Protein AF-I4YP29-F1 (afdb_monomer_lite)

Secondary structure (DSSP, 8-state):
-HHHHHHHHHHHHTT--HHHHHHHHHHHHHHHHHHHHHHHHHHHHHHHHHHHHHHHHHHHHHHHHTTSS--------------------PPP-------------------------------HHHHIIIIIHHHHHHHH---HHHHHHHHHHHHHHTTT-HHHHHHHHHHHHHTT-SSHHHHHHHHHHHHHS------HHHHHHHHHTT--

Sequence (212 aa):
MTMLAELVKALAATGATVEQIAAAVEAVERQQIEQDEARKAAKRAGNAERQRRFKERKKQEQVTNSNADNALSDVTSVVDSLSDKERSPTPSKEINSPSSETNVSGVAAPISNLAENVIVLADPRGELFSRGLKLLAGLTGKPDGKLRGLLGKWLKDANDDAVRVLRVIEDAGRNRVADAVPWIEAALKQQAQPKRQETHSERARRLNATWI

Structure (mmCIF, N/CA/C/O backbone):
data_AF-I4YP29-F1
#
_entry.id   AF-I4YP29-F1
#
loop_
_atom_site.group_PDB
_atom_site.id
_atom_site.type_symbol
_atom_site.label_atom_id
_atom_site.label_alt_id
_atom_site.label_comp_id
_atom_site.label_asym_id
_atom_site.label_entity_id
_atom_site.label_seq_id
_atom_site.pdbx_PDB_ins_code
_atom_site.Cartn_x
_atom_site.Cartn_y
_atom_site.Cartn_z
_atom_site.occupancy
_atom_site.B_iso_or_equiv
_atom_site.auth_seq_id
_atom_site.auth_comp_id
_atom_site.auth_asym_id
_atom_site.auth_atom_id
_atom_site.pdbx_PDB_model_num
ATOM 1 N N . MET A 1 1 ? 9.082 4.782 -20.126 1.00 54.94 1 MET A N 1
ATOM 2 C CA . MET A 1 1 ? 10.370 5.049 -20.808 1.00 54.94 1 MET A CA 1
ATOM 3 C C . MET A 1 1 ? 10.269 5.024 -22.339 1.00 54.94 1 MET A C 1
ATOM 5 O O . MET A 1 1 ? 11.282 5.199 -22.995 1.00 54.94 1 MET A O 1
ATOM 9 N N . THR A 1 2 ? 9.084 4.860 -22.938 1.00 69.31 2 THR A N 1
ATOM 10 C CA . THR A 1 2 ? 8.929 4.764 -24.403 1.00 69.31 2 THR A CA 1
ATOM 11 C C . THR A 1 2 ? 8.951 6.124 -25.115 1.00 69.31 2 THR A C 1
ATOM 13 O O . THR A 1 2 ? 9.540 6.230 -26.180 1.00 69.31 2 THR A O 1
ATOM 16 N N . MET A 1 3 ? 8.423 7.188 -24.497 1.00 78.94 3 MET A N 1
ATOM 17 C CA . MET A 1 3 ? 8.274 8.512 -25.136 1.00 78.94 3 MET A CA 1
ATOM 18 C C . MET A 1 3 ? 9.601 9.182 -25.539 1.00 78.94 3 MET A C 1
ATOM 20 O O . MET A 1 3 ? 9.692 9.748 -26.621 1.00 78.94 3 MET A O 1
ATOM 24 N N . LEU A 1 4 ? 10.646 9.103 -24.702 1.00 80.44 4 LEU A N 1
ATOM 25 C CA . LEU A 1 4 ? 11.948 9.718 -25.007 1.00 80.44 4 LEU A CA 1
ATOM 26 C C . LEU A 1 4 ? 12.643 9.000 -26.176 1.00 80.44 4 LEU A C 1
ATOM 28 O O . LEU A 1 4 ? 13.220 9.637 -27.051 1.00 80.44 4 LEU A O 1
ATOM 32 N N . ALA A 1 5 ? 12.540 7.669 -26.218 1.00 82.94 5 ALA A N 1
ATOM 33 C CA . ALA A 1 5 ? 13.104 6.864 -27.296 1.00 82.94 5 ALA A CA 1
ATOM 34 C C . ALA A 1 5 ? 12.398 7.123 -28.638 1.00 82.94 5 ALA A C 1
ATOM 36 O O . ALA A 1 5 ? 13.053 7.139 -29.681 1.00 82.94 5 ALA A O 1
ATOM 37 N N . GLU A 1 6 ? 11.083 7.359 -28.624 1.00 86.94 6 GLU A N 1
ATOM 38 C CA . GLU A 1 6 ? 10.341 7.747 -29.828 1.00 86.94 6 GLU A CA 1
ATOM 39 C C . GLU A 1 6 ? 10.663 9.173 -30.280 1.00 86.94 6 GLU A C 1
ATOM 41 O O . GLU A 1 6 ? 10.841 9.399 -31.476 1.00 86.94 6 GLU A O 1
ATOM 46 N N . LEU A 1 7 ? 10.847 10.111 -29.345 1.00 84.69 7 LEU A N 1
ATOM 47 C CA . LEU A 1 7 ? 11.262 11.481 -29.653 1.00 84.69 7 LEU A CA 1
ATOM 48 C C . LEU A 1 7 ? 12.651 11.525 -30.310 1.00 84.69 7 LEU A C 1
ATOM 50 O O . LEU A 1 7 ? 12.832 12.192 -31.326 1.00 84.69 7 LEU A O 1
ATOM 54 N N . VAL A 1 8 ? 13.620 10.775 -29.774 1.00 86.12 8 VAL A N 1
ATOM 55 C CA . VAL A 1 8 ? 14.976 10.683 -30.342 1.00 86.12 8 VAL A CA 1
ATOM 56 C C . VAL A 1 8 ? 14.947 10.051 -31.738 1.00 86.12 8 VAL A C 1
ATOM 58 O O . VAL A 1 8 ? 15.616 10.546 -32.644 1.00 86.12 8 VAL A O 1
ATOM 61 N N . LYS A 1 9 ? 14.133 9.006 -31.952 1.00 86.31 9 LYS A N 1
ATOM 62 C CA . LYS A 1 9 ? 13.938 8.406 -33.284 1.00 86.31 9 LYS A CA 1
ATOM 63 C C . LYS A 1 9 ? 13.299 9.379 -34.277 1.00 86.31 9 LYS A C 1
ATOM 65 O O . LYS A 1 9 ? 13.741 9.431 -35.422 1.00 86.31 9 LYS A O 1
ATOM 70 N N . ALA A 1 10 ? 12.295 10.145 -33.855 1.00 86.12 10 ALA A N 1
ATOM 71 C CA . ALA A 1 10 ? 11.638 11.136 -34.703 1.00 86.12 10 ALA A CA 1
ATOM 72 C C . ALA A 1 10 ? 12.598 12.271 -35.095 1.00 86.12 10 ALA A C 1
ATOM 74 O O . ALA A 1 10 ? 12.693 12.609 -36.273 1.00 86.12 10 ALA A O 1
ATOM 75 N N . LEU A 1 11 ? 13.374 12.798 -34.141 1.00 84.44 11 LEU A N 1
ATOM 76 C CA . LEU A 1 11 ? 14.365 13.846 -34.406 1.00 84.44 11 LEU A CA 1
ATOM 77 C C . LEU A 1 11 ? 15.488 13.355 -35.334 1.00 84.44 11 LEU A C 1
ATOM 79 O O . LEU A 1 11 ? 15.863 14.057 -36.276 1.00 84.44 11 LEU A O 1
ATOM 83 N N . ALA A 1 12 ? 15.965 12.122 -35.142 1.00 86.31 12 ALA A N 1
ATOM 84 C CA . ALA A 1 12 ? 16.938 11.504 -36.041 1.00 86.31 12 ALA A CA 1
ATOM 85 C C . ALA A 1 12 ? 16.379 11.319 -37.467 1.00 86.31 12 ALA A C 1
ATOM 87 O O . ALA A 1 12 ? 17.082 11.588 -38.439 1.00 86.31 12 ALA A O 1
ATOM 88 N N . ALA A 1 13 ? 15.107 10.927 -37.610 1.00 88.31 13 ALA A N 1
ATOM 89 C CA . ALA A 1 13 ? 14.450 10.782 -38.913 1.00 88.31 13 ALA A CA 1
ATOM 90 C C . ALA A 1 13 ? 14.273 12.121 -39.652 1.00 88.31 13 ALA A C 1
ATOM 92 O O . ALA A 1 13 ? 14.290 12.151 -40.880 1.00 88.31 13 ALA A O 1
ATOM 93 N N . THR A 1 14 ? 14.154 13.233 -38.920 1.00 91.44 14 THR A N 1
ATOM 94 C CA . THR A 1 14 ? 14.107 14.588 -39.497 1.00 91.44 14 THR A CA 1
ATOM 95 C C . THR A 1 14 ? 15.478 15.155 -39.879 1.00 91.44 14 THR A C 1
ATOM 97 O O . THR A 1 14 ? 15.556 16.284 -40.354 1.00 91.44 14 THR A O 1
ATOM 100 N N . GLY A 1 15 ? 16.562 14.392 -39.689 1.00 92.06 15 GLY A N 1
ATOM 101 C CA . GLY A 1 15 ? 17.924 14.842 -39.987 1.00 92.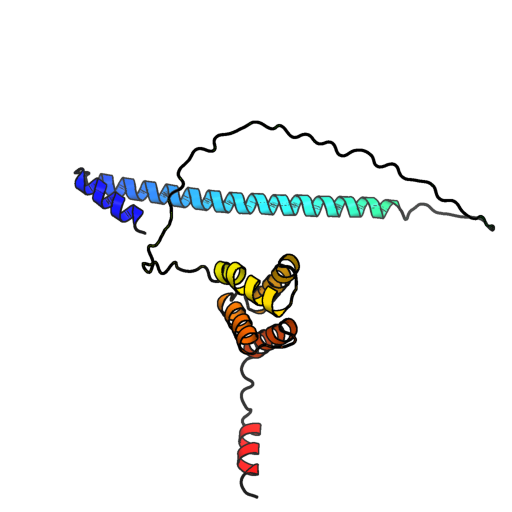06 15 GLY A CA 1
ATOM 102 C C . GLY A 1 15 ? 18.477 15.848 -38.976 1.00 92.06 15 GLY A C 1
ATOM 103 O O . GLY A 1 15 ? 19.409 16.582 -39.302 1.00 92.06 15 GLY A O 1
ATOM 104 N N . ALA A 1 16 ? 17.913 15.902 -37.763 1.00 90.69 16 ALA A N 1
ATOM 105 C CA . ALA A 1 16 ? 18.439 16.747 -36.698 1.00 90.69 16 ALA A CA 1
ATOM 106 C C . ALA A 1 16 ? 19.870 16.321 -36.347 1.00 90.69 16 ALA A C 1
ATOM 108 O O . ALA A 1 16 ? 20.189 15.127 -36.296 1.00 90.69 16 ALA A O 1
ATOM 109 N N . THR A 1 17 ? 20.739 17.297 -36.092 1.00 93.19 17 THR A N 1
ATOM 110 C CA . THR A 1 17 ? 22.118 16.999 -35.704 1.00 93.19 17 THR A CA 1
ATOM 111 C C . THR A 1 17 ? 22.154 16.400 -34.300 1.00 93.19 17 THR A C 1
ATOM 113 O O . THR A 1 17 ? 21.282 16.651 -33.465 1.00 93.19 17 THR A O 1
ATOM 116 N N . VAL A 1 18 ? 23.190 15.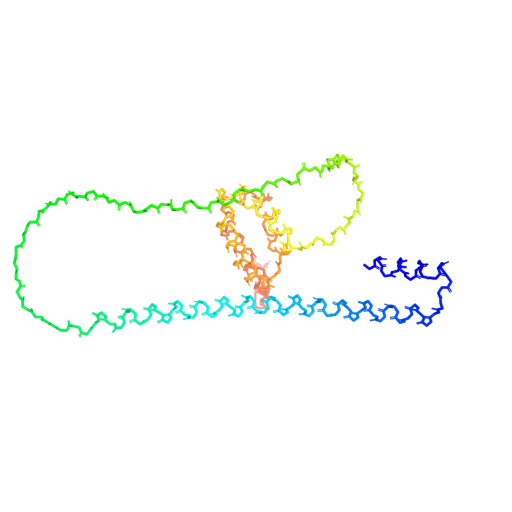612 -34.010 1.00 88.25 18 VAL A N 1
ATOM 117 C CA . VAL A 1 18 ? 23.356 14.966 -32.697 1.00 88.25 18 VAL A CA 1
ATOM 118 C C . VAL A 1 18 ? 23.366 15.999 -31.560 1.00 88.25 18 VAL A C 1
ATOM 120 O O . VAL A 1 18 ? 22.803 15.748 -30.498 1.00 88.25 18 VAL A O 1
ATOM 123 N N . GLU A 1 19 ? 23.918 17.189 -31.805 1.00 90.06 19 GLU A N 1
ATOM 124 C CA . GLU A 1 19 ? 23.928 18.298 -30.842 1.00 90.06 19 GLU A CA 1
ATOM 125 C C . GLU A 1 19 ? 22.525 18.854 -30.560 1.00 90.06 19 GLU A C 1
ATOM 127 O O . GLU A 1 19 ? 22.184 19.118 -29.408 1.00 90.06 19 GLU A O 1
ATOM 132 N N . GLN A 1 20 ? 21.675 18.976 -31.585 1.00 87.38 20 GLN A N 1
ATOM 133 C CA . GLN A 1 20 ? 20.285 19.416 -31.419 1.00 87.38 20 GLN A CA 1
ATOM 134 C C . GLN A 1 20 ? 19.459 18.391 -30.635 1.00 87.38 20 GLN A C 1
ATOM 136 O O . GLN A 1 20 ? 18.632 18.765 -29.804 1.00 87.38 20 GLN A O 1
ATOM 141 N N . ILE A 1 21 ? 19.709 17.099 -30.862 1.00 85.88 21 ILE A N 1
ATOM 142 C CA . ILE A 1 21 ? 19.053 16.015 -30.124 1.00 85.88 21 ILE A CA 1
ATOM 143 C C . ILE A 1 21 ? 19.489 16.032 -28.654 1.00 85.88 21 ILE A C 1
ATOM 145 O O . ILE A 1 21 ? 18.636 15.950 -27.772 1.00 85.88 21 ILE A O 1
ATOM 149 N N . ALA A 1 22 ? 20.786 16.193 -28.377 1.00 87.06 22 ALA A N 1
ATOM 150 C CA . ALA A 1 22 ? 21.304 16.272 -27.011 1.00 87.06 22 ALA A CA 1
ATOM 151 C C . ALA A 1 22 ? 20.720 17.472 -26.243 1.00 87.06 22 ALA A C 1
ATOM 153 O O . ALA A 1 22 ? 20.215 17.306 -25.133 1.00 87.06 22 ALA A O 1
ATOM 154 N N . ALA A 1 23 ? 20.693 18.656 -26.865 1.00 89.19 23 ALA A N 1
ATOM 155 C CA . ALA A 1 23 ? 20.099 19.850 -26.268 1.00 89.19 23 ALA A CA 1
ATOM 156 C C . ALA A 1 23 ? 18.593 19.682 -25.984 1.00 89.19 23 ALA A C 1
ATOM 158 O O . ALA A 1 23 ? 18.098 20.131 -24.949 1.00 89.19 23 ALA A O 1
ATOM 159 N N . ALA A 1 24 ? 17.860 19.005 -26.875 1.00 85.69 24 ALA A N 1
ATOM 160 C CA . ALA A 1 24 ? 16.441 18.722 -26.678 1.00 85.69 24 ALA A CA 1
ATOM 161 C C . ALA A 1 24 ? 16.198 17.744 -25.517 1.00 85.69 24 ALA A C 1
ATOM 163 O O . ALA A 1 24 ? 15.282 17.960 -24.723 1.00 85.69 24 ALA A O 1
ATOM 164 N N . VAL A 1 25 ? 17.022 16.700 -25.382 1.00 90.25 25 VAL A N 1
ATOM 165 C CA . VAL A 1 25 ? 16.925 15.744 -24.266 1.00 90.25 25 VAL A CA 1
ATOM 166 C C . VAL A 1 25 ? 17.201 16.439 -22.933 1.00 90.25 25 VAL A C 1
ATOM 168 O O . VAL A 1 25 ? 16.391 16.310 -22.017 1.00 90.25 25 VAL A O 1
ATOM 171 N N . GLU A 1 26 ? 18.257 17.255 -22.839 1.00 90.00 26 GLU A N 1
ATOM 172 C CA . GLU A 1 26 ? 18.531 18.033 -21.623 1.00 90.00 26 GLU A CA 1
ATOM 173 C C . GLU A 1 26 ? 17.377 18.977 -21.256 1.00 90.00 26 GLU A C 1
ATOM 175 O O . GLU A 1 26 ? 17.032 19.116 -20.081 1.00 90.00 26 GLU A O 1
ATOM 180 N N . ALA A 1 27 ? 16.756 19.633 -22.241 1.00 88.31 27 ALA A N 1
ATOM 181 C CA . ALA A 1 27 ? 15.627 20.527 -21.995 1.00 88.31 27 ALA A CA 1
ATOM 182 C C . ALA A 1 27 ? 14.404 19.774 -21.445 1.00 88.31 27 ALA A C 1
ATOM 184 O O . ALA A 1 27 ? 13.757 20.250 -20.509 1.00 88.31 27 ALA A O 1
ATOM 185 N N . VAL A 1 28 ? 14.111 18.587 -21.987 1.00 89.12 28 VAL A N 1
ATOM 186 C CA . VAL A 1 28 ? 13.019 17.727 -21.508 1.00 89.12 28 VAL A CA 1
ATOM 187 C C . VAL A 1 28 ? 13.293 17.243 -20.086 1.00 89.12 28 VAL A C 1
ATOM 189 O O . VAL A 1 28 ? 12.404 17.308 -19.236 1.00 89.12 28 VAL A O 1
ATOM 192 N N . GLU A 1 29 ? 14.521 16.818 -19.792 1.00 90.44 29 GLU A N 1
ATOM 193 C CA . GLU A 1 29 ? 14.905 16.387 -18.446 1.00 90.44 29 GLU A CA 1
ATOM 194 C C . GLU A 1 29 ? 14.786 17.526 -17.428 1.00 90.44 29 GLU A C 1
ATOM 196 O O . GLU A 1 29 ? 14.206 17.334 -16.357 1.00 90.44 29 GLU A O 1
ATOM 201 N N . ARG A 1 30 ? 15.242 18.738 -17.773 1.00 88.62 30 ARG A N 1
ATOM 202 C CA . ARG A 1 30 ? 15.087 19.925 -16.914 1.00 88.62 30 ARG A CA 1
ATOM 203 C C . ARG A 1 30 ? 13.619 20.248 -16.645 1.00 88.62 30 ARG A C 1
ATOM 205 O O . ARG A 1 30 ? 13.256 20.471 -15.492 1.00 88.62 30 ARG A O 1
ATOM 212 N N . GLN A 1 31 ? 12.768 20.215 -17.671 1.00 88.12 31 GLN A N 1
ATOM 213 C CA . GLN A 1 31 ? 11.328 20.427 -17.496 1.00 88.12 31 GLN A CA 1
ATOM 214 C C . GLN A 1 31 ? 10.697 19.360 -16.603 1.00 88.12 31 GLN A C 1
ATOM 216 O O . GLN A 1 31 ? 9.823 19.665 -15.794 1.00 88.12 31 GLN A O 1
ATOM 221 N N . GLN A 1 32 ? 11.131 18.108 -16.724 1.00 87.94 32 GLN A N 1
ATOM 222 C CA . GLN A 1 32 ? 10.589 17.024 -15.920 1.00 87.94 32 GLN A CA 1
ATOM 223 C C . GLN A 1 32 ? 10.997 17.147 -14.448 1.00 87.94 32 GLN A C 1
ATOM 225 O O . GLN A 1 32 ? 10.156 16.971 -13.564 1.00 87.94 32 GLN A O 1
ATOM 230 N N . ILE A 1 33 ? 12.248 17.534 -14.186 1.00 89.50 33 ILE A N 1
ATOM 231 C CA . ILE A 1 33 ? 12.731 17.855 -12.839 1.00 89.50 33 ILE A CA 1
ATOM 232 C C . ILE A 1 33 ? 11.912 19.006 -12.245 1.00 89.50 33 ILE A C 1
ATOM 234 O O . ILE A 1 33 ? 11.397 18.871 -11.136 1.00 89.50 33 ILE A O 1
ATOM 238 N N . GLU A 1 34 ? 11.718 20.098 -12.989 1.00 92.00 34 GLU A N 1
ATOM 239 C CA . GLU A 1 34 ? 10.940 21.252 -12.529 1.00 92.00 34 GLU A CA 1
ATOM 240 C C . GLU A 1 34 ? 9.471 20.887 -12.258 1.00 92.00 34 GLU A C 1
ATOM 242 O O . GLU A 1 34 ? 8.919 21.260 -11.222 1.00 92.00 34 GLU A O 1
ATOM 247 N N . GLN A 1 35 ? 8.836 20.093 -13.127 1.00 86.81 35 GLN A N 1
ATOM 248 C CA . GLN A 1 35 ? 7.467 19.615 -12.906 1.00 86.81 35 GLN A CA 1
ATOM 249 C C . GLN A 1 35 ? 7.355 18.736 -11.656 1.00 86.81 35 GLN A C 1
ATOM 251 O O . GLN A 1 35 ? 6.402 18.868 -10.878 1.00 86.81 35 GLN A O 1
ATOM 256 N N . ASP A 1 36 ? 8.326 17.854 -11.425 1.00 89.81 36 ASP A N 1
ATOM 257 C CA . ASP A 1 36 ? 8.352 17.006 -10.239 1.00 89.81 36 ASP A CA 1
ATOM 258 C C . ASP A 1 36 ? 8.611 17.811 -8.962 1.00 89.81 36 ASP A C 1
ATOM 260 O O . ASP A 1 36 ? 7.988 17.546 -7.924 1.00 89.81 36 ASP A O 1
ATOM 264 N N . GLU A 1 37 ? 9.485 18.815 -9.019 1.00 92.69 37 GLU A N 1
ATOM 265 C CA . GLU A 1 37 ? 9.720 19.751 -7.922 1.00 92.69 37 GLU A CA 1
ATOM 266 C C . GLU A 1 37 ? 8.486 20.600 -7.628 1.00 92.69 37 GLU A C 1
ATOM 268 O O . GLU A 1 37 ? 8.073 20.668 -6.468 1.00 92.69 37 GLU A O 1
ATOM 273 N N . ALA A 1 38 ? 7.821 21.143 -8.647 1.00 91.94 38 ALA A N 1
ATOM 274 C CA . ALA A 1 38 ? 6.572 21.885 -8.509 1.00 91.94 38 ALA A CA 1
ATOM 275 C C . ALA A 1 38 ? 5.468 21.010 -7.897 1.00 91.94 38 ALA A C 1
ATOM 277 O O . ALA A 1 38 ? 4.772 21.420 -6.962 1.00 91.94 38 ALA A O 1
ATOM 278 N N . ARG A 1 39 ? 5.349 19.750 -8.334 1.00 91.50 39 ARG A N 1
ATOM 279 C CA . ARG A 1 39 ? 4.385 18.792 -7.774 1.00 91.50 39 ARG A CA 1
ATOM 280 C C . ARG A 1 39 ? 4.695 18.462 -6.314 1.00 91.50 39 ARG A C 1
ATOM 282 O O . ARG A 1 39 ? 3.776 18.359 -5.493 1.00 91.50 39 ARG A O 1
ATOM 289 N N . LYS A 1 40 ? 5.972 18.291 -5.961 1.00 92.88 40 LYS A N 1
ATOM 290 C CA . LYS A 1 40 ? 6.409 18.088 -4.569 1.00 92.88 40 LYS A CA 1
ATOM 291 C C . LYS A 1 40 ? 6.162 19.345 -3.727 1.00 92.88 40 LYS A C 1
ATOM 293 O O . LYS A 1 40 ? 5.651 19.220 -2.613 1.00 92.88 40 LYS A O 1
ATOM 298 N N . ALA A 1 41 ? 6.450 20.534 -4.249 1.00 91.38 41 ALA A N 1
ATOM 299 C CA . ALA A 1 41 ? 6.231 21.817 -3.585 1.00 91.38 41 ALA A CA 1
ATOM 300 C C . ALA A 1 41 ? 4.740 22.070 -3.314 1.00 91.38 41 ALA A C 1
ATOM 302 O O . ALA A 1 41 ? 4.374 22.373 -2.179 1.00 91.38 41 ALA A O 1
ATOM 303 N N . ALA A 1 42 ? 3.864 21.820 -4.291 1.00 90.69 42 ALA A N 1
ATOM 304 C CA . ALA A 1 42 ? 2.414 21.931 -4.127 1.00 90.69 42 ALA A CA 1
ATOM 305 C C . ALA A 1 42 ? 1.879 20.988 -3.032 1.00 90.69 42 ALA A C 1
ATOM 307 O O . ALA A 1 42 ? 1.065 21.384 -2.193 1.00 90.69 42 ALA A O 1
ATOM 308 N N . LYS A 1 43 ? 2.387 19.746 -2.969 1.00 92.31 43 LYS A N 1
ATOM 309 C CA . LYS A 1 43 ? 2.045 18.800 -1.891 1.00 92.31 43 LYS A CA 1
ATOM 310 C C . LYS A 1 43 ? 2.497 19.305 -0.516 1.00 92.31 43 LYS A C 1
ATOM 312 O O . LYS A 1 43 ? 1.736 19.185 0.448 1.00 92.31 43 LYS A O 1
ATOM 317 N N . ARG A 1 44 ? 3.705 19.876 -0.415 1.00 91.56 44 ARG A N 1
ATOM 318 C CA . ARG A 1 44 ? 4.224 20.465 0.834 1.00 91.56 44 ARG A CA 1
ATOM 319 C C . ARG A 1 44 ? 3.388 21.669 1.269 1.00 91.56 44 ARG A C 1
ATOM 321 O O . ARG A 1 44 ? 2.987 21.715 2.429 1.00 91.56 44 ARG A O 1
ATOM 328 N N . ALA A 1 45 ? 3.056 22.575 0.349 1.00 88.12 45 ALA A N 1
ATOM 329 C CA . ALA A 1 45 ? 2.227 23.749 0.621 1.00 88.12 45 ALA A CA 1
ATOM 330 C C . ALA A 1 45 ? 0.832 23.357 1.136 1.00 88.12 45 ALA A C 1
ATOM 332 O O . ALA A 1 45 ? 0.400 23.835 2.184 1.00 88.12 45 ALA A O 1
ATOM 333 N N . GLY A 1 46 ? 0.163 22.403 0.479 1.00 93.12 46 GLY A N 1
ATOM 334 C CA . GLY A 1 46 ? -1.151 21.924 0.919 1.00 93.12 46 GLY A CA 1
ATOM 335 C C . GLY A 1 46 ? -1.130 21.226 2.286 1.00 93.12 46 GLY A C 1
ATOM 336 O O . GLY A 1 46 ? -2.104 21.294 3.036 1.00 93.12 46 GLY A O 1
ATOM 337 N N . ASN A 1 47 ? -0.030 20.555 2.643 1.00 93.69 47 ASN A N 1
ATOM 338 C CA . ASN A 1 47 ? 0.127 19.968 3.976 1.00 93.69 47 ASN A CA 1
ATOM 339 C C . ASN A 1 47 ? 0.406 21.037 5.047 1.00 93.69 47 ASN A C 1
ATOM 341 O O . ASN A 1 47 ? -0.207 21.007 6.113 1.00 93.69 47 ASN A O 1
ATOM 345 N N . ALA A 1 48 ? 1.276 22.007 4.750 1.00 92.81 48 ALA A N 1
ATOM 346 C CA . ALA A 1 48 ? 1.577 23.124 5.644 1.00 92.81 48 ALA A CA 1
ATOM 347 C C . ALA A 1 48 ? 0.321 23.952 5.964 1.00 92.81 48 ALA A C 1
ATOM 349 O O . ALA A 1 48 ? 0.078 24.280 7.126 1.00 92.81 48 ALA A O 1
ATOM 350 N N . GLU A 1 49 ? -0.521 24.208 4.962 1.00 92.81 49 GLU A N 1
ATOM 351 C CA . GLU A 1 49 ? -1.797 24.910 5.131 1.00 92.81 49 GLU A CA 1
ATOM 352 C C . GLU A 1 49 ? -2.774 24.130 6.024 1.00 92.81 49 GLU A C 1
ATOM 354 O O . GLU A 1 49 ? -3.348 24.681 6.965 1.00 92.81 49 GLU A O 1
ATOM 359 N N . ARG A 1 50 ? -2.913 22.812 5.809 1.00 91.94 50 ARG A N 1
ATOM 360 C CA . ARG A 1 50 ? -3.729 21.953 6.686 1.00 91.94 50 ARG A CA 1
ATOM 361 C C . ARG A 1 50 ? -3.249 21.990 8.136 1.00 91.94 50 ARG A C 1
ATOM 363 O O . ARG A 1 50 ? -4.071 22.072 9.048 1.00 91.94 50 ARG A O 1
ATOM 370 N N . GLN A 1 51 ? -1.935 21.958 8.354 1.00 93.25 51 GLN A N 1
ATOM 371 C CA . GLN A 1 51 ? -1.366 22.054 9.697 1.00 93.25 51 GLN A CA 1
ATOM 372 C C . GLN A 1 51 ? -1.608 23.424 10.338 1.00 93.25 51 GLN A C 1
ATOM 374 O O . GLN A 1 51 ? -1.894 23.474 11.535 1.00 93.25 51 GLN A O 1
ATOM 379 N N . ARG A 1 52 ? -1.531 24.522 9.572 1.00 92.75 52 ARG A N 1
ATOM 380 C CA . ARG A 1 52 ? -1.864 25.867 10.069 1.00 92.75 52 ARG A CA 1
ATOM 381 C C . ARG A 1 52 ? -3.313 25.943 10.533 1.00 92.75 52 ARG A C 1
ATOM 383 O O . ARG A 1 52 ? -3.540 26.269 11.695 1.00 92.75 52 ARG A O 1
ATOM 390 N N . ARG A 1 53 ? -4.265 25.531 9.691 1.00 90.75 53 ARG A N 1
ATOM 391 C CA . ARG A 1 53 ? -5.698 25.530 10.042 1.00 90.75 53 ARG A CA 1
ATOM 392 C C . ARG A 1 53 ? -5.998 24.677 11.267 1.00 90.75 53 ARG A C 1
ATOM 394 O O . ARG A 1 53 ? -6.777 25.073 12.125 1.00 90.75 53 ARG A O 1
ATOM 401 N N . PHE A 1 54 ? -5.369 23.508 11.375 1.00 92.81 54 PHE A N 1
ATOM 402 C CA . PHE A 1 54 ? -5.546 22.647 12.542 1.00 92.81 54 PHE A CA 1
ATOM 403 C C . PHE A 1 54 ? -5.036 23.309 13.831 1.00 92.81 54 PHE A C 1
ATOM 405 O O . PHE A 1 54 ? -5.729 23.297 14.848 1.00 92.81 54 PHE A O 1
ATOM 412 N N . LYS A 1 55 ? -3.845 23.923 13.790 1.00 92.69 55 LYS A N 1
ATOM 413 C CA . LYS A 1 55 ? -3.283 24.650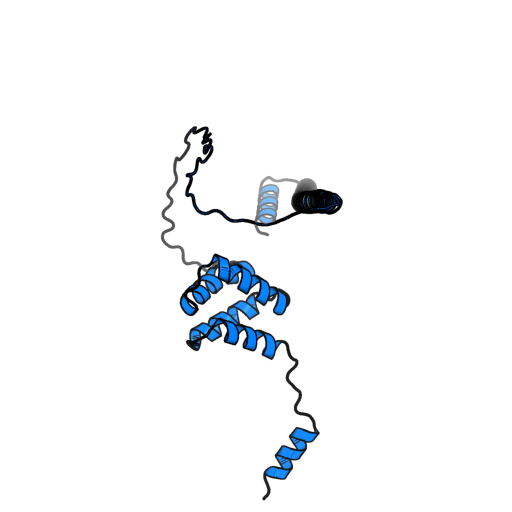 14.938 1.00 92.69 55 LYS A CA 1
ATOM 414 C C . LYS A 1 55 ? -4.134 25.860 15.324 1.00 92.69 55 LYS A C 1
ATOM 416 O O . LYS A 1 55 ? -4.309 26.104 16.512 1.00 92.69 55 LYS A O 1
ATOM 421 N N . GLU A 1 56 ? -4.674 26.585 14.349 1.00 89.88 56 GLU A N 1
ATOM 422 C CA . GLU A 1 56 ? -5.542 27.741 14.584 1.00 89.88 56 GLU A CA 1
ATOM 423 C C . GLU A 1 56 ? -6.861 27.346 15.255 1.00 89.88 56 GLU A C 1
ATOM 425 O O . GLU A 1 56 ? -7.212 27.932 16.277 1.00 89.88 56 GLU A O 1
ATOM 430 N N . ARG A 1 57 ? -7.524 26.282 14.775 1.00 87.81 57 ARG A N 1
ATOM 431 C CA . ARG A 1 57 ? -8.726 25.728 15.425 1.00 87.81 57 ARG A CA 1
ATOM 432 C C . ARG A 1 57 ? -8.452 25.327 16.872 1.00 87.81 57 ARG A C 1
ATOM 434 O O . ARG A 1 57 ? -9.191 25.718 17.766 1.00 87.81 57 ARG A O 1
ATOM 441 N N . LYS A 1 58 ? -7.339 24.626 17.115 1.00 87.81 58 LYS A N 1
ATOM 442 C CA . LYS A 1 58 ? -6.946 24.224 18.472 1.00 87.81 58 LYS A CA 1
ATOM 443 C C . LYS A 1 58 ? -6.657 25.430 19.375 1.00 87.81 58 LYS A C 1
ATOM 445 O O . LYS A 1 58 ? -6.997 25.410 20.552 1.00 87.81 58 LYS A O 1
ATOM 450 N N . LYS A 1 59 ? -6.035 26.485 18.834 1.00 85.25 59 LYS A N 1
ATOM 451 C CA . LYS A 1 59 ? -5.774 27.727 19.575 1.00 85.25 59 LYS A CA 1
ATOM 452 C C . LYS A 1 59 ? -7.077 28.450 19.931 1.00 85.25 59 LYS A C 1
ATOM 454 O O . LYS A 1 59 ? -7.191 28.941 21.046 1.00 85.25 59 LYS A O 1
ATOM 459 N N . GLN A 1 60 ? -8.049 28.495 19.018 1.00 78.12 60 GLN A N 1
ATOM 460 C CA . GLN A 1 60 ? -9.365 29.084 19.284 1.00 78.12 60 GLN A CA 1
ATOM 461 C C . GLN A 1 60 ? -10.134 28.305 20.362 1.00 78.12 60 GLN A C 1
ATOM 463 O O . GLN A 1 60 ? -10.616 28.922 21.305 1.00 78.12 60 GLN A O 1
ATOM 468 N N . GLU A 1 61 ? -10.160 26.970 20.289 1.00 75.56 61 GLU A N 1
ATOM 469 C CA . GLU A 1 61 ? -10.791 26.108 21.308 1.00 75.56 61 GLU A CA 1
ATOM 470 C C . GLU A 1 61 ? -10.159 26.274 22.703 1.00 75.56 61 GLU A C 1
ATOM 472 O O . GLU A 1 61 ? -10.843 26.217 23.723 1.00 75.56 61 GLU A O 1
ATOM 477 N N . GLN A 1 62 ? -8.847 26.517 22.770 1.00 69.31 62 GLN A N 1
ATOM 478 C CA . GLN A 1 62 ? -8.162 26.751 24.041 1.00 69.31 62 GLN A CA 1
ATOM 479 C C . GLN A 1 62 ? -8.538 28.106 24.666 1.00 69.31 62 GLN A C 1
ATOM 481 O O . GLN A 1 62 ? -8.695 28.190 25.880 1.00 69.31 62 GLN A O 1
ATOM 486 N N . VAL A 1 63 ? -8.724 29.154 23.856 1.00 59.34 63 VAL A N 1
ATOM 487 C CA . VAL A 1 63 ? -9.104 30.493 24.344 1.00 59.34 63 VAL A CA 1
ATOM 488 C C . VAL A 1 63 ? -10.565 30.535 24.807 1.00 59.34 63 VAL A C 1
ATOM 490 O O . VAL A 1 63 ? -10.866 31.217 25.783 1.00 59.34 63 VAL A O 1
ATOM 493 N N . THR A 1 64 ? -11.468 29.776 24.176 1.00 58.94 64 THR A N 1
ATOM 494 C CA . THR A 1 64 ? -12.872 29.700 24.620 1.00 58.94 64 THR A CA 1
ATOM 495 C C . THR A 1 64 ? -13.034 28.964 25.948 1.00 58.94 64 THR A C 1
ATOM 497 O O . THR A 1 64 ? -13.911 29.323 26.727 1.00 58.94 64 THR A O 1
ATOM 500 N N . ASN A 1 65 ? -12.174 27.986 26.247 1.00 54.62 65 ASN A N 1
ATOM 501 C CA . ASN A 1 65 ? -12.263 27.225 27.497 1.00 54.62 65 ASN A CA 1
ATOM 502 C C . ASN A 1 65 ? -11.619 27.944 28.692 1.00 54.62 65 ASN A C 1
ATOM 504 O O . ASN A 1 65 ? -12.041 27.734 29.820 1.00 54.62 65 ASN A O 1
ATOM 508 N N . SER A 1 66 ? -10.638 28.827 28.478 1.00 53.41 66 SER A N 1
ATOM 509 C CA . SER A 1 66 ? -9.988 29.564 29.577 1.00 53.41 66 SER A CA 1
ATOM 510 C C . SER A 1 66 ? -10.777 30.775 30.097 1.00 53.41 66 SER A C 1
ATOM 512 O O . SER A 1 66 ? -10.399 31.331 31.123 1.00 53.41 66 SER A O 1
ATOM 514 N N . ASN A 1 67 ? -11.867 31.179 29.432 1.00 52.72 67 ASN A N 1
ATOM 515 C CA . ASN A 1 67 ? -12.739 32.278 29.878 1.00 52.72 67 ASN A CA 1
ATOM 516 C C . ASN A 1 67 ? -14.011 31.812 30.616 1.00 52.72 67 ASN A C 1
ATOM 518 O O . ASN A 1 67 ? -14.799 32.659 31.028 1.00 52.72 67 ASN A O 1
ATOM 522 N N . ALA A 1 68 ? -14.225 30.502 30.791 1.00 51.62 68 ALA A N 1
ATOM 523 C CA . ALA A 1 68 ? -15.399 29.970 31.494 1.00 51.62 68 ALA A CA 1
ATOM 524 C C . ALA A 1 68 ? -15.175 29.741 33.004 1.00 51.62 68 ALA A C 1
ATOM 526 O O . ALA A 1 68 ? -16.145 29.679 33.750 1.00 51.62 68 ALA A O 1
ATOM 527 N N . ASP A 1 69 ? -13.921 29.682 33.468 1.00 51.28 69 ASP A N 1
ATOM 528 C CA . ASP A 1 69 ? -13.592 29.252 34.840 1.00 51.28 69 ASP A CA 1
ATOM 529 C C . ASP A 1 69 ? -13.239 30.398 35.809 1.00 51.28 69 ASP A C 1
ATOM 531 O O . ASP A 1 69 ? -12.791 30.138 36.923 1.00 51.28 69 ASP A O 1
ATOM 535 N N . ASN A 1 70 ? -13.433 31.669 35.426 1.00 52.09 70 ASN A N 1
ATOM 536 C CA . ASN A 1 70 ? -13.055 32.815 36.273 1.00 52.09 70 ASN A CA 1
ATOM 537 C C . ASN A 1 70 ? -14.206 33.774 36.633 1.00 52.09 70 ASN A C 1
ATOM 539 O O . ASN A 1 70 ? -13.969 34.943 36.932 1.00 52.09 70 ASN A O 1
ATOM 543 N N . ALA A 1 71 ? -15.446 33.279 36.650 1.00 45.62 71 ALA A N 1
ATOM 544 C CA . ALA A 1 71 ? -16.563 33.944 37.320 1.00 45.62 71 ALA A CA 1
ATOM 545 C C . ALA A 1 71 ? -16.898 33.205 38.634 1.00 45.62 71 ALA A C 1
ATOM 547 O O . ALA A 1 71 ? -17.738 32.310 38.665 1.00 45.62 71 ALA A O 1
ATOM 548 N N . LEU A 1 72 ? -16.215 33.576 39.727 1.00 48.03 72 LEU A N 1
ATOM 549 C CA . LEU A 1 72 ? -16.764 33.477 41.093 1.00 48.03 72 LEU A CA 1
ATOM 550 C C . LEU A 1 72 ? -18.074 34.299 41.150 1.00 48.03 72 LEU A C 1
ATOM 552 O O . LEU A 1 72 ? -18.172 35.305 40.456 1.00 48.03 72 LEU A O 1
ATOM 556 N N . SER A 1 73 ? -19.093 34.042 41.966 1.00 47.34 73 SER A N 1
ATOM 557 C CA . SER A 1 73 ? -19.391 33.040 42.992 1.00 47.34 73 SER A CA 1
ATOM 558 C C . SER A 1 73 ? -20.815 33.329 43.504 1.00 47.34 73 SER A C 1
ATOM 560 O O . SER A 1 73 ? -21.275 34.462 43.393 1.00 47.34 73 SER A O 1
ATOM 562 N N . ASP A 1 74 ? -21.389 32.359 44.216 1.00 41.72 74 ASP A N 1
ATOM 563 C CA . ASP A 1 74 ? -22.175 32.583 45.441 1.00 41.72 74 ASP A CA 1
ATOM 564 C C . ASP A 1 74 ? -23.726 32.608 45.380 1.00 41.72 74 ASP A C 1
ATOM 566 O O . ASP A 1 74 ? -24.358 33.233 44.535 1.00 41.72 74 ASP A O 1
ATOM 570 N N . VAL A 1 75 ? -24.272 31.955 46.417 1.00 44.22 75 VAL A N 1
ATOM 571 C CA . VAL A 1 75 ? -25.593 32.069 47.069 1.00 44.22 75 VAL A CA 1
ATOM 572 C C . VAL A 1 75 ? -26.864 31.494 46.411 1.00 44.22 75 VAL A C 1
ATOM 574 O O . VAL A 1 75 ? -27.338 31.959 45.382 1.00 44.22 75 VAL A O 1
ATOM 577 N N . THR A 1 76 ? -27.526 30.623 47.202 1.00 44.75 76 THR A N 1
ATOM 578 C CA . THR A 1 76 ? -28.973 30.269 47.228 1.00 44.75 76 THR A CA 1
ATOM 579 C C . THR A 1 76 ? -29.561 29.561 46.004 1.00 44.75 76 THR A C 1
ATOM 581 O O . THR A 1 76 ? -29.146 29.781 44.885 1.00 44.75 76 THR A O 1
ATOM 584 N N . SER A 1 77 ? -30.611 28.749 46.053 1.00 44.06 77 SER A N 1
ATOM 585 C CA . SER A 1 77 ? -31.334 27.935 47.034 1.00 44.06 77 SER A CA 1
ATOM 586 C C . SER A 1 77 ? -32.532 27.404 46.233 1.00 44.06 77 SER A C 1
ATOM 588 O O . SER A 1 77 ? -33.141 28.215 45.551 1.00 44.06 77 SER A O 1
ATOM 590 N N . VAL A 1 78 ? -32.898 26.127 46.395 1.00 47.69 78 VAL A N 1
ATOM 591 C CA . VAL A 1 78 ? -34.299 25.646 46.479 1.00 47.69 78 VAL A CA 1
ATOM 592 C C . VAL A 1 78 ? -35.244 25.844 45.257 1.00 47.69 78 VAL A C 1
ATOM 594 O O . VAL A 1 78 ? -35.300 26.895 44.644 1.00 47.69 78 VAL A O 1
ATOM 597 N N . VAL A 1 79 ? -36.068 24.806 45.027 1.00 41.41 79 VAL A N 1
ATOM 598 C CA . VAL A 1 79 ? -37.313 24.692 44.214 1.00 41.41 79 VAL A CA 1
ATOM 599 C C . VAL A 1 79 ? -37.184 24.719 42.684 1.00 41.41 79 VAL A C 1
ATOM 601 O O . VAL A 1 79 ? -36.650 25.646 42.100 1.00 41.41 79 VAL A O 1
ATOM 604 N N . ASP A 1 80 ? -37.476 23.605 42.005 1.00 47.00 80 ASP A N 1
ATOM 605 C CA . ASP A 1 80 ? -38.805 23.083 41.601 1.00 47.00 80 ASP A CA 1
ATOM 606 C C . ASP A 1 80 ? -39.292 23.696 40.276 1.00 47.00 80 ASP A C 1
ATOM 608 O O . ASP A 1 80 ? -39.007 24.854 39.986 1.00 47.00 80 ASP A O 1
ATOM 612 N N . SER A 1 81 ? -40.080 22.921 39.522 1.00 42.38 81 SER A N 1
ATOM 613 C CA . SER A 1 81 ? -40.703 23.190 38.203 1.00 42.38 81 SER A CA 1
ATOM 614 C C . SER A 1 81 ? -39.966 22.530 37.028 1.00 42.38 81 SER A C 1
ATOM 616 O O . SER A 1 81 ? -38.863 22.913 36.657 1.00 42.38 81 SER A O 1
ATOM 618 N N . LEU A 1 82 ? -40.430 21.370 36.553 1.00 46.00 82 LEU A N 1
ATOM 619 C CA . LEU A 1 82 ? -41.584 21.149 35.661 1.00 46.00 82 LEU A CA 1
ATOM 620 C C . LEU A 1 82 ? -41.356 21.659 34.233 1.00 46.00 82 LEU A C 1
ATOM 622 O O . LEU A 1 82 ? -41.041 22.819 34.014 1.00 46.00 82 LEU A O 1
ATOM 626 N N . SER A 1 83 ? -41.550 20.717 33.304 1.00 51.44 83 SER A N 1
ATOM 627 C CA . SER A 1 83 ? -42.081 20.850 31.945 1.00 51.44 83 SER A CA 1
ATOM 628 C C . SER A 1 83 ? -42.028 22.233 31.288 1.00 51.44 83 SER A C 1
ATOM 630 O O . SER A 1 83 ? -42.716 23.145 31.716 1.00 51.44 83 SER A O 1
ATOM 632 N N . ASP A 1 84 ? -41.413 22.322 30.107 1.00 38.66 84 ASP A N 1
ATOM 633 C CA . ASP A 1 84 ? -42.208 22.120 28.896 1.00 38.66 84 ASP A CA 1
ATOM 634 C C . ASP A 1 84 ? -41.370 21.976 27.622 1.00 38.66 84 ASP A C 1
ATOM 636 O O . ASP A 1 84 ? -40.264 22.494 27.472 1.00 38.66 84 ASP A O 1
ATOM 640 N N . LYS A 1 85 ? -41.950 21.211 26.696 1.00 51.66 85 LYS A N 1
ATOM 641 C CA . LYS A 1 85 ? -41.600 21.174 25.277 1.00 51.66 85 LYS A CA 1
ATOM 642 C C . LYS A 1 85 ? -41.647 22.592 24.725 1.00 51.66 85 LYS A C 1
ATOM 644 O O . LYS A 1 85 ? -42.719 23.172 24.771 1.00 51.66 85 LYS A O 1
ATOM 649 N N . GLU A 1 86 ? -40.614 23.043 24.021 1.00 41.41 86 GLU A N 1
ATOM 650 C CA . GLU A 1 86 ? -40.831 23.963 22.903 1.00 41.41 86 GLU A CA 1
ATOM 651 C C . GLU A 1 86 ? -39.892 23.691 21.730 1.00 41.41 86 GLU A C 1
ATOM 653 O O . GLU A 1 86 ? -38.778 23.180 21.843 1.00 41.41 86 GLU A O 1
ATOM 658 N N . ARG A 1 87 ? -40.486 23.913 20.562 1.00 49.56 87 ARG A N 1
ATOM 659 C CA . ARG A 1 87 ? -40.080 23.483 19.235 1.00 49.56 87 ARG A CA 1
ATOM 660 C C . ARG A 1 87 ? -38.868 24.257 18.720 1.00 49.56 87 ARG A C 1
ATOM 662 O O . ARG A 1 87 ? -38.613 25.397 19.078 1.00 49.56 87 ARG A O 1
ATOM 669 N N . SER A 1 88 ? -38.211 23.604 17.766 1.00 53.06 88 SER A N 1
ATOM 670 C CA . SER A 1 88 ? -37.296 24.165 16.768 1.00 53.06 88 SER A CA 1
ATOM 671 C C . SER A 1 88 ? -37.730 25.544 16.234 1.00 53.06 88 SER A C 1
ATOM 673 O O . SER A 1 88 ? -38.928 25.795 16.085 1.00 53.06 88 SER A O 1
ATOM 675 N N . PRO A 1 89 ? -36.763 26.369 15.798 1.00 54.41 89 PRO A N 1
ATOM 676 C CA . PRO A 1 89 ? -36.613 26.499 14.351 1.00 54.41 89 PRO A CA 1
ATOM 677 C C . PRO A 1 89 ? -35.153 26.433 13.878 1.00 54.41 89 PRO A C 1
ATOM 679 O O . PRO A 1 89 ? -34.265 27.142 14.343 1.00 54.41 89 PRO A O 1
ATOM 682 N N . THR A 1 90 ? -34.925 25.586 12.881 1.00 56.28 90 THR A N 1
ATOM 683 C CA . THR A 1 90 ? -33.803 25.649 11.937 1.00 56.28 90 THR A CA 1
ATOM 684 C C . THR A 1 90 ? -33.711 27.011 11.236 1.00 56.28 90 THR A C 1
ATOM 686 O O . THR A 1 90 ? -34.726 27.453 10.692 1.00 56.28 90 THR A O 1
ATOM 689 N N . PRO A 1 91 ? -32.509 27.601 11.093 1.00 52.47 91 PRO A N 1
ATOM 690 C CA . PRO A 1 91 ? -32.204 28.547 10.026 1.00 52.47 91 PRO A CA 1
ATOM 691 C C . PRO A 1 91 ? -31.601 27.835 8.809 1.00 52.47 91 PRO A C 1
ATOM 693 O O . PRO A 1 91 ? -30.971 26.781 8.905 1.00 52.47 91 PRO A O 1
ATOM 696 N N . SER A 1 92 ? -31.856 28.433 7.654 1.00 45.88 92 SER A N 1
ATOM 697 C CA . SER A 1 92 ? -31.961 27.804 6.346 1.00 45.88 92 SER A CA 1
ATOM 698 C C . SER A 1 92 ? -30.656 27.364 5.689 1.00 45.88 92 SER A C 1
ATOM 700 O O . SER A 1 92 ? -29.596 27.973 5.796 1.00 45.88 92 SER A O 1
ATOM 702 N N . LYS A 1 93 ? -30.817 26.306 4.899 1.00 52.88 93 LYS A N 1
ATOM 703 C CA . LYS A 1 93 ? -29.911 25.814 3.868 1.00 52.88 93 LYS A CA 1
ATOM 704 C C . LYS A 1 93 ? -29.902 26.833 2.718 1.00 52.88 93 LYS A C 1
ATOM 706 O O . LYS A 1 93 ? -30.831 26.836 1.915 1.00 52.88 93 LYS A O 1
ATOM 711 N N . GLU A 1 94 ? -28.887 27.692 2.627 1.00 44.53 94 GLU A N 1
ATOM 712 C CA . GLU A 1 94 ? -28.655 28.463 1.400 1.00 44.53 94 GLU A CA 1
ATOM 713 C C . GLU A 1 94 ? -27.980 27.568 0.361 1.00 44.53 94 GLU A C 1
ATOM 715 O O . GLU A 1 94 ? -26.789 27.258 0.391 1.00 44.53 94 GLU A O 1
ATOM 720 N N . ILE A 1 95 ? -28.831 27.102 -0.543 1.00 49.06 95 ILE A N 1
ATOM 721 C CA . ILE A 1 95 ? -28.484 26.540 -1.833 1.00 49.06 95 ILE A CA 1
ATOM 722 C C . ILE A 1 95 ? -28.065 27.728 -2.694 1.00 49.06 95 ILE A C 1
ATOM 724 O O . ILE A 1 95 ? -28.910 28.531 -3.073 1.00 49.06 95 ILE A O 1
ATOM 728 N N . ASN A 1 96 ? -26.784 27.822 -3.033 1.00 42.34 96 ASN A N 1
ATOM 729 C CA . ASN A 1 96 ? -26.378 28.588 -4.202 1.00 42.34 96 ASN A CA 1
ATOM 730 C C . ASN A 1 96 ? -25.505 27.702 -5.089 1.00 42.34 96 ASN A C 1
ATOM 732 O O . ASN A 1 96 ? -24.288 27.606 -4.943 1.00 42.34 96 ASN A O 1
ATOM 736 N N . SER A 1 97 ? -26.195 26.980 -5.969 1.00 45.19 97 SER A N 1
ATOM 737 C CA . SER A 1 97 ? -25.624 26.486 -7.216 1.00 45.19 97 SER A CA 1
ATOM 738 C C . SER A 1 97 ? -25.648 27.629 -8.225 1.00 45.19 97 SER A C 1
ATOM 740 O O . SER A 1 97 ? -26.720 28.182 -8.458 1.00 45.19 97 SER A O 1
ATOM 742 N N . PRO A 1 98 ? -24.541 27.904 -8.919 1.00 55.56 98 PRO A N 1
ATOM 743 C CA . PRO A 1 98 ? -24.610 28.275 -10.317 1.00 55.56 98 PRO A CA 1
ATOM 744 C C . PRO A 1 98 ? -24.420 27.012 -11.163 1.00 55.56 98 PRO A C 1
ATOM 746 O O . PRO A 1 98 ? -23.338 26.434 -11.249 1.00 55.56 98 PRO A O 1
ATOM 749 N N . SER A 1 99 ? -25.532 26.584 -11.755 1.00 46.25 99 SER A N 1
ATOM 750 C CA . SER A 1 99 ? -25.574 25.702 -12.915 1.00 46.25 99 SER A CA 1
ATOM 751 C C . SER A 1 99 ? -25.181 26.507 -14.155 1.00 46.25 99 SER A C 1
ATOM 753 O O . SER A 1 99 ? -25.741 27.576 -14.383 1.00 46.25 99 SER A O 1
ATOM 755 N N . SER A 1 100 ? -24.241 25.999 -14.946 1.00 45.91 100 SER A N 1
ATOM 756 C CA . SER A 1 100 ? -24.125 26.202 -16.402 1.00 45.91 100 SER A CA 1
ATOM 757 C C . SER A 1 100 ? -23.038 25.240 -16.884 1.00 45.91 100 SER A C 1
ATOM 759 O O . SER A 1 100 ? -21.871 25.385 -16.540 1.00 45.91 100 SER A O 1
ATOM 761 N N . GLU A 1 101 ? -23.420 24.049 -17.331 1.00 43.12 101 GLU A N 1
ATOM 762 C CA . GLU A 1 101 ? -23.860 23.735 -18.699 1.00 43.12 101 GLU A CA 1
ATOM 763 C C . GLU A 1 101 ? -22.691 23.267 -19.582 1.00 43.12 101 GLU A C 1
ATOM 765 O O . GLU A 1 101 ? -21.857 24.026 -20.057 1.00 43.12 101 GLU A O 1
ATOM 770 N N . THR A 1 102 ? -22.680 21.940 -19.755 1.00 46.19 102 THR A N 1
ATOM 771 C CA . THR A 1 102 ? -22.472 21.214 -21.016 1.00 46.19 102 THR A CA 1
ATOM 772 C C . THR A 1 102 ? -21.269 21.561 -21.892 1.00 46.19 102 THR A C 1
ATOM 774 O O . THR A 1 102 ? -21.316 22.448 -22.736 1.00 46.19 102 THR A O 1
ATOM 777 N N . ASN A 1 103 ? -20.310 20.630 -21.902 1.00 47.44 103 ASN A N 1
ATOM 778 C CA . ASN A 1 103 ? -20.029 19.936 -23.158 1.00 47.44 103 ASN A CA 1
ATOM 779 C C . ASN A 1 103 ? -19.732 18.451 -22.892 1.00 47.44 103 ASN A C 1
ATOM 781 O O . ASN A 1 103 ? -18.618 18.064 -22.545 1.00 47.44 103 ASN A O 1
ATOM 785 N N . VAL A 1 104 ? -20.778 17.626 -22.997 1.00 51.94 104 VAL A N 1
ATOM 786 C CA . VAL A 1 104 ? -20.679 16.163 -23.035 1.00 51.94 104 VAL A CA 1
ATOM 787 C C . VAL A 1 104 ? -20.949 15.755 -24.480 1.00 51.94 104 VAL A C 1
ATOM 789 O O . VAL A 1 104 ? -22.087 15.578 -24.894 1.00 51.94 104 VAL A O 1
ATOM 792 N N . SER A 1 105 ? -19.880 15.677 -25.259 1.00 53.91 105 SER A N 1
ATOM 793 C CA . SER A 1 105 ? -19.814 15.050 -26.578 1.00 53.91 105 SER A CA 1
ATOM 794 C C . SER A 1 105 ? -18.354 14.630 -26.730 1.00 53.91 105 SER A C 1
ATOM 796 O O . SER A 1 105 ? -17.462 15.451 -26.574 1.00 53.91 105 SER A O 1
ATOM 798 N N . GLY A 1 106 ? -17.968 13.378 -26.902 1.00 47.22 106 GLY A N 1
ATOM 799 C CA . GLY A 1 106 ? -18.707 12.183 -27.235 1.00 47.22 106 GLY A CA 1
ATOM 800 C C . GLY A 1 106 ? -17.710 11.307 -27.973 1.00 47.22 106 GLY A C 1
ATOM 801 O O . GLY A 1 106 ? -17.517 11.506 -29.159 1.00 47.22 106 GLY A O 1
ATOM 802 N N . VAL A 1 107 ? -17.062 10.370 -27.280 1.00 43.38 107 VAL A N 1
ATOM 803 C CA . VAL A 1 107 ? -16.556 9.136 -27.896 1.00 43.38 107 VAL A CA 1
ATOM 804 C C . VAL A 1 107 ? -16.716 8.032 -26.861 1.00 43.38 107 VAL A C 1
ATOM 806 O O . VAL A 1 107 ? -15.842 7.761 -26.039 1.00 43.38 107 VAL A O 1
ATOM 809 N N . ALA A 1 108 ? -17.886 7.402 -26.903 1.00 52.84 108 ALA A N 1
ATOM 810 C CA . ALA A 1 108 ? -18.024 6.022 -26.491 1.00 52.84 108 ALA A CA 1
ATOM 811 C C . ALA A 1 108 ? -17.195 5.181 -27.473 1.00 52.84 108 ALA A C 1
ATOM 813 O O . ALA A 1 108 ? -17.653 4.862 -28.566 1.00 52.84 108 ALA A O 1
ATOM 814 N N . ALA A 1 109 ? -15.959 4.858 -27.105 1.00 50.56 109 ALA A N 1
ATOM 815 C CA . ALA A 1 109 ? -15.285 3.717 -27.698 1.00 50.56 109 ALA A CA 1
ATOM 816 C C . ALA A 1 109 ? -15.729 2.483 -26.900 1.00 50.56 109 ALA A C 1
ATOM 818 O O . ALA A 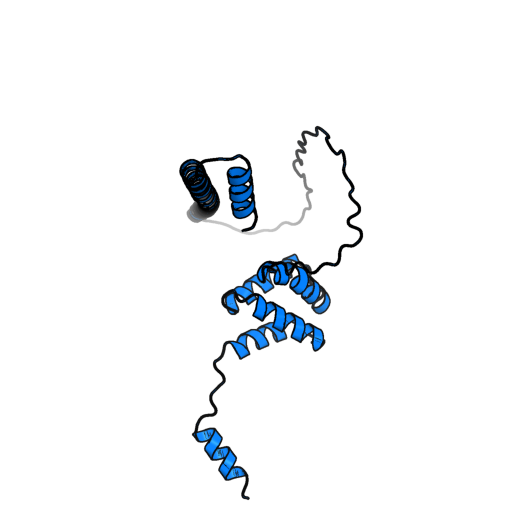1 109 ? -15.540 2.458 -25.678 1.00 50.56 109 ALA A O 1
ATOM 819 N N . PRO A 1 110 ? -16.334 1.463 -27.530 1.00 48.09 110 PRO A N 1
ATOM 820 C CA . PRO A 1 110 ? -16.531 0.194 -26.859 1.00 48.09 110 PRO A CA 1
ATOM 821 C C . PRO A 1 110 ? -15.138 -0.397 -26.633 1.00 48.09 110 PRO A C 1
ATOM 823 O O . PRO A 1 110 ? -14.516 -0.884 -27.573 1.00 48.09 110 PRO A O 1
ATOM 826 N N . ILE A 1 111 ? -14.629 -0.382 -25.398 1.00 51.22 111 ILE A N 1
ATOM 827 C CA . ILE A 1 111 ? -13.481 -1.225 -25.036 1.00 51.22 111 ILE A CA 1
ATOM 828 C C . ILE A 1 111 ? -14.020 -2.652 -24.892 1.00 51.22 111 ILE A C 1
ATOM 830 O O . ILE A 1 111 ? -14.138 -3.206 -23.803 1.00 51.22 111 ILE A O 1
ATOM 834 N N . SER A 1 112 ? -14.443 -3.222 -26.018 1.00 51.28 112 SER A N 1
ATOM 835 C CA . SER A 1 112 ? -14.582 -4.659 -26.165 1.00 51.28 112 SER A CA 1
ATOM 836 C C . SER A 1 112 ? -13.207 -5.201 -26.513 1.00 51.28 112 SER A C 1
ATOM 838 O O . SER A 1 112 ? -12.678 -4.909 -27.577 1.00 51.28 112 SER A O 1
ATOM 840 N N . ASN A 1 113 ? -12.673 -5.993 -25.586 1.00 51.59 113 ASN A N 1
ATOM 841 C CA . ASN A 1 113 ? -11.651 -7.012 -25.801 1.00 51.59 113 ASN A CA 1
ATOM 842 C C . ASN A 1 113 ? -10.371 -6.568 -26.518 1.00 51.59 113 ASN A C 1
ATOM 844 O O . ASN A 1 113 ? -10.241 -6.723 -27.725 1.00 51.59 113 ASN A O 1
ATOM 848 N N . LEU A 1 114 ? -9.356 -6.221 -25.727 1.00 43.84 114 LEU A N 1
ATOM 849 C CA . LEU A 1 114 ? -8.013 -6.728 -25.996 1.00 43.84 114 LEU A CA 1
ATOM 850 C C . LEU A 1 114 ? -7.407 -7.200 -24.673 1.00 43.84 114 LEU A C 1
ATOM 852 O O . LEU A 1 114 ? -6.801 -6.454 -23.905 1.00 43.84 114 LEU A O 1
ATOM 856 N N . ALA A 1 115 ? -7.677 -8.468 -24.375 1.00 52.47 115 ALA A N 1
ATOM 857 C CA . ALA A 1 115 ? -6.886 -9.245 -23.448 1.00 52.47 115 ALA A CA 1
ATOM 858 C C . ALA A 1 115 ? -5.491 -9.404 -24.061 1.00 52.47 115 ALA A C 1
ATOM 860 O O . ALA A 1 115 ? -5.250 -10.340 -24.811 1.00 52.47 115 ALA A O 1
ATOM 861 N N . GLU A 1 116 ? -4.582 -8.477 -23.774 1.00 47.47 116 GLU A N 1
ATOM 862 C CA . GLU A 1 116 ? -3.184 -8.636 -24.167 1.00 47.47 116 GLU A CA 1
ATOM 863 C C . GLU A 1 116 ? -2.273 -7.992 -23.125 1.00 47.47 116 GLU A C 1
ATOM 865 O O . GLU A 1 116 ? -1.816 -6.862 -23.235 1.00 47.47 116 GLU A O 1
ATOM 870 N N . ASN A 1 117 ? -2.128 -8.736 -22.028 1.00 53.59 117 ASN A N 1
ATOM 871 C CA . ASN A 1 117 ? -0.928 -8.897 -21.207 1.00 53.59 117 ASN A CA 1
ATOM 872 C C . ASN A 1 117 ? -0.019 -7.673 -20.982 1.00 53.59 117 ASN A C 1
ATOM 874 O O . ASN A 1 117 ? 1.206 -7.796 -20.930 1.00 53.59 117 ASN A O 1
ATOM 878 N N . VAL A 1 118 ? -0.598 -6.492 -20.765 1.00 48.03 118 VAL A N 1
ATOM 879 C CA . VAL A 1 118 ? 0.115 -5.410 -20.093 1.00 48.03 118 VAL A CA 1
ATOM 880 C C . VAL A 1 118 ? 0.234 -5.851 -18.643 1.00 48.03 118 VAL A C 1
ATOM 882 O O . VAL A 1 118 ? -0.723 -5.761 -17.874 1.00 48.03 118 VAL A O 1
ATOM 885 N N . ILE A 1 119 ? 1.410 -6.352 -18.268 1.00 53.78 119 ILE A N 1
ATOM 886 C CA . ILE A 1 119 ? 1.828 -6.427 -16.870 1.00 53.78 119 ILE A CA 1
ATOM 887 C C . ILE A 1 119 ? 1.946 -4.972 -16.412 1.00 53.78 119 ILE A C 1
ATOM 889 O O . ILE A 1 119 ? 3.022 -4.376 -16.397 1.00 53.78 119 ILE A O 1
ATOM 893 N N . VAL A 1 120 ? 0.798 -4.350 -16.135 1.00 55.44 120 VAL A N 1
ATOM 894 C CA . VAL A 1 120 ? 0.725 -3.100 -15.400 1.00 55.44 120 VAL A CA 1
ATOM 895 C C . VAL A 1 120 ? 1.473 -3.420 -14.123 1.00 55.44 120 VAL A C 1
ATOM 897 O O . VAL A 1 120 ? 1.097 -4.358 -13.422 1.00 55.44 120 VAL A O 1
ATOM 900 N N . LEU A 1 121 ? 2.574 -2.712 -13.876 1.00 58.53 121 LEU A N 1
ATOM 901 C CA . LEU A 1 121 ? 3.268 -2.729 -12.598 1.00 58.53 121 LEU A CA 1
ATOM 902 C C . LEU A 1 121 ? 2.240 -2.285 -11.555 1.00 58.53 121 LEU A C 1
ATOM 904 O O . LEU A 1 121 ? 2.056 -1.092 -11.321 1.00 58.53 121 LEU A O 1
ATOM 908 N N . ALA A 1 122 ? 1.458 -3.245 -11.065 1.00 70.12 122 ALA A N 1
ATOM 909 C CA . ALA A 1 122 ? 0.296 -2.993 -10.248 1.00 70.12 122 ALA A CA 1
ATOM 910 C C . ALA A 1 122 ? 0.823 -2.367 -8.969 1.00 70.12 122 ALA A C 1
ATOM 912 O O . ALA A 1 122 ? 1.606 -2.992 -8.255 1.00 70.12 122 ALA A O 1
ATOM 913 N N . ASP A 1 123 ? 0.455 -1.109 -8.722 1.00 86.38 123 ASP A N 1
ATOM 914 C CA . ASP A 1 123 ? 0.762 -0.453 -7.460 1.00 86.38 123 ASP A CA 1
ATOM 915 C C . ASP A 1 123 ? 0.191 -1.341 -6.341 1.00 86.38 123 ASP A C 1
ATOM 917 O O . ASP A 1 123 ? -1.038 -1.465 -6.246 1.00 86.38 123 ASP A O 1
ATOM 921 N N . PRO A 1 124 ? 1.035 -1.968 -5.497 1.00 89.56 124 PRO A N 1
ATOM 922 C CA . PRO A 1 124 ? 0.577 -2.921 -4.490 1.00 89.56 124 PRO A CA 1
ATOM 923 C C . PRO A 1 124 ? -0.436 -2.302 -3.531 1.00 89.56 124 PRO A C 1
ATOM 925 O O . PRO A 1 124 ? -1.352 -2.960 -3.034 1.00 89.56 124 PRO A O 1
ATOM 928 N N . ARG A 1 125 ? -0.296 -0.996 -3.290 1.00 92.38 125 ARG A N 1
ATOM 929 C CA . ARG A 1 125 ? -1.228 -0.239 -2.467 1.00 92.38 125 ARG A CA 1
ATOM 930 C C . ARG A 1 125 ? -2.551 -0.039 -3.198 1.00 92.38 125 ARG A C 1
ATOM 932 O O . ARG A 1 125 ? -3.608 -0.241 -2.603 1.00 92.38 125 ARG A O 1
ATOM 939 N N . GLY A 1 126 ? -2.508 0.320 -4.478 1.00 92.44 126 GLY A N 1
ATOM 940 C CA . GLY A 1 126 ? -3.693 0.419 -5.329 1.00 92.44 126 GLY A CA 1
ATOM 941 C C . GLY A 1 126 ? -4.485 -0.889 -5.379 1.00 92.44 126 GLY A C 1
ATOM 942 O O . GLY A 1 126 ? -5.709 -0.874 -5.217 1.00 92.44 126 GLY A O 1
ATOM 943 N N . GLU A 1 127 ? -3.798 -2.026 -5.511 1.00 93.75 127 GLU A N 1
ATOM 944 C CA . GLU A 1 127 ? -4.432 -3.346 -5.505 1.00 93.75 127 GLU A CA 1
ATOM 945 C C . GLU A 1 127 ? -5.055 -3.672 -4.142 1.00 93.75 127 GLU A C 1
ATOM 947 O O . GLU A 1 127 ? -6.216 -4.084 -4.077 1.00 93.75 127 GLU A O 1
ATOM 952 N N . LEU A 1 128 ? -4.353 -3.397 -3.040 1.00 95.06 128 LEU A N 1
ATOM 953 C CA . LEU A 1 128 ? -4.880 -3.592 -1.690 1.00 95.06 128 LEU A CA 1
ATOM 954 C C . LEU A 1 128 ? -6.186 -2.810 -1.454 1.00 95.06 128 LEU A C 1
ATOM 956 O O . LEU A 1 128 ? -7.161 -3.366 -0.942 1.00 95.06 128 LEU A O 1
ATOM 960 N N . PHE A 1 129 ? -6.238 -1.537 -1.855 1.00 94.75 129 PHE A N 1
ATOM 961 C CA . PHE A 1 129 ? -7.433 -0.702 -1.677 1.00 94.75 129 PHE A CA 1
ATOM 962 C C . PHE A 1 129 ? -8.541 -0.967 -2.706 1.00 94.75 129 PHE A C 1
ATOM 964 O O . PHE A 1 129 ? -9.682 -0.568 -2.481 1.00 94.75 129 PHE A O 1
ATOM 971 N N . SER A 1 130 ? -8.247 -1.647 -3.812 1.00 93.19 130 SER A N 1
ATOM 972 C CA . SER A 1 130 ? -9.258 -1.992 -4.819 1.00 93.19 130 SER A CA 1
ATOM 973 C C . SER A 1 130 ? -9.829 -3.388 -4.577 1.00 93.19 130 SER A C 1
ATOM 975 O O . SER A 1 130 ? -11.038 -3.566 -4.431 1.00 93.19 130 SER A O 1
ATOM 977 N N . ARG A 1 131 ? -8.951 -4.390 -4.512 1.00 94.38 131 ARG A N 1
ATOM 978 C CA . ARG A 1 131 ? -9.289 -5.809 -4.372 1.00 94.38 131 ARG A CA 1
ATOM 979 C C . ARG A 1 131 ? -9.423 -6.216 -2.910 1.00 94.38 131 ARG A C 1
ATOM 981 O O . ARG A 1 131 ? -10.432 -6.813 -2.538 1.00 94.38 131 ARG A O 1
ATOM 988 N N . GLY A 1 132 ? -8.446 -5.858 -2.077 1.00 93.69 132 GLY A N 1
ATOM 989 C CA . GLY A 1 132 ? -8.435 -6.222 -0.657 1.00 93.69 132 GLY A CA 1
ATOM 990 C C . GLY A 1 132 ? -9.640 -5.664 0.103 1.00 93.69 132 GLY A C 1
ATOM 991 O O . GLY A 1 132 ? -10.250 -6.372 0.897 1.00 93.69 132 GLY A O 1
ATOM 992 N N . LEU A 1 133 ? -10.049 -4.431 -0.207 1.00 94.94 133 LEU A N 1
ATOM 993 C CA . LEU A 1 133 ? -11.245 -3.805 0.371 1.00 94.94 133 LEU A CA 1
ATOM 994 C C . LEU A 1 133 ? -12.538 -4.553 0.030 1.00 94.94 133 LEU A C 1
ATOM 996 O O . LEU A 1 133 ? -13.325 -4.829 0.931 1.00 94.94 133 LEU A O 1
ATOM 1000 N N . LYS A 1 134 ? -12.733 -4.929 -1.242 1.00 95.19 134 LYS A N 1
ATOM 1001 C CA . LYS A 1 134 ? -13.909 -5.701 -1.679 1.00 95.19 134 LYS A CA 1
ATOM 1002 C C . LYS A 1 134 ? -13.972 -7.068 -0.998 1.00 95.19 134 LYS A C 1
ATOM 1004 O O . LYS A 1 134 ? -15.034 -7.466 -0.527 1.00 95.19 134 LYS A O 1
ATOM 1009 N N . LEU A 1 135 ? -12.835 -7.763 -0.906 1.00 94.38 135 LEU A N 1
ATOM 1010 C CA . LEU A 1 135 ? -12.744 -9.041 -0.194 1.00 94.38 135 LEU A CA 1
ATOM 1011 C C . LEU A 1 135 ? -13.088 -8.878 1.288 1.00 94.38 135 LEU A C 1
ATOM 1013 O O . LEU A 1 135 ? -13.900 -9.626 1.825 1.00 94.38 135 LEU A O 1
ATOM 1017 N N . LEU A 1 136 ? -12.518 -7.870 1.944 1.00 94.06 136 LEU A N 1
ATOM 1018 C CA . LEU A 1 136 ? -12.740 -7.633 3.365 1.00 94.06 136 LEU A CA 1
ATOM 1019 C C . LEU A 1 136 ? -14.185 -7.213 3.672 1.00 94.06 136 LEU A C 1
ATOM 1021 O O . LEU A 1 136 ? -14.733 -7.615 4.701 1.00 94.06 136 LEU A O 1
ATOM 1025 N N . ALA A 1 137 ? -14.819 -6.445 2.783 1.00 94.75 137 ALA A N 1
ATOM 1026 C CA . ALA A 1 137 ? -16.237 -6.108 2.874 1.00 94.75 137 ALA A CA 1
ATOM 1027 C C . ALA A 1 137 ? -17.112 -7.364 2.783 1.00 94.75 137 ALA A C 1
ATOM 1029 O O . ALA A 1 137 ? -17.992 -7.547 3.622 1.00 94.75 137 ALA A O 1
ATOM 1030 N N . GLY A 1 138 ? -16.811 -8.271 1.848 1.00 93.50 138 GLY A N 1
ATOM 1031 C CA . GLY A 1 138 ? -17.505 -9.556 1.728 1.00 93.50 138 GLY A CA 1
ATOM 1032 C C . GLY A 1 138 ? -17.337 -10.459 2.954 1.00 93.50 138 GLY A C 1
ATOM 1033 O O . GLY A 1 138 ? -18.286 -11.125 3.352 1.00 93.50 138 GLY A O 1
ATOM 1034 N N . LEU A 1 139 ? -16.160 -10.450 3.586 1.00 92.31 139 LEU A N 1
ATOM 1035 C CA . LEU A 1 139 ? -15.886 -11.273 4.771 1.00 92.31 139 LEU A CA 1
ATOM 1036 C C . LEU A 1 139 ? -16.494 -10.718 6.061 1.00 92.31 139 LEU A C 1
ATOM 1038 O O . LEU A 1 139 ? -16.856 -11.484 6.944 1.00 92.31 139 LEU A O 1
ATOM 1042 N N . THR A 1 140 ? -16.561 -9.394 6.207 1.00 92.50 140 THR A N 1
ATOM 1043 C CA . THR A 1 140 ? -16.925 -8.755 7.486 1.00 92.50 140 THR A CA 1
ATOM 1044 C C . THR A 1 140 ? -18.302 -8.101 7.490 1.00 92.50 140 THR A C 1
ATOM 1046 O O . THR A 1 140 ? -18.785 -7.736 8.561 1.00 92.50 140 THR A O 1
ATOM 1049 N N . GLY A 1 141 ? -18.905 -7.871 6.319 1.00 92.62 141 GLY A N 1
ATOM 1050 C CA . GLY A 1 141 ? -20.172 -7.147 6.169 1.00 92.62 141 GLY A CA 1
ATOM 1051 C C . GLY A 1 141 ? -20.109 -5.663 6.556 1.00 92.62 141 GLY A C 1
ATOM 1052 O O . GLY A 1 141 ? -21.143 -5.012 6.695 1.00 92.62 141 GLY A O 1
ATOM 1053 N N . LYS A 1 142 ? -18.912 -5.106 6.780 1.00 92.69 142 LYS A N 1
ATOM 1054 C CA . LYS A 1 142 ? -18.728 -3.712 7.212 1.00 92.69 142 LYS A CA 1
ATOM 1055 C C . LYS A 1 142 ? -18.611 -2.769 6.008 1.00 92.69 142 LYS A C 1
ATOM 1057 O O . LYS A 1 142 ? -18.059 -3.163 4.985 1.00 92.69 142 LYS A O 1
ATOM 1062 N N . PRO A 1 143 ? -19.046 -1.500 6.138 1.00 92.44 143 PRO A N 1
ATOM 1063 C CA . PRO A 1 143 ? -18.914 -0.520 5.066 1.00 92.44 143 PRO A CA 1
ATOM 1064 C C . PRO A 1 143 ? -17.453 -0.101 4.853 1.00 92.44 143 PRO A C 1
ATOM 1066 O O . PRO A 1 143 ? -16.691 0.067 5.815 1.00 92.44 143 PRO A O 1
ATOM 1069 N N . ASP A 1 144 ? -17.102 0.181 3.599 1.00 91.00 144 ASP A N 1
ATOM 1070 C CA . ASP A 1 144 ? -15.754 0.545 3.140 1.00 91.00 144 ASP A CA 1
ATOM 1071 C C . ASP A 1 144 ? -15.086 1.648 3.967 1.00 91.00 144 ASP A C 1
ATOM 1073 O O . ASP A 1 144 ? -13.881 1.602 4.216 1.00 91.00 144 ASP A O 1
ATOM 1077 N N . GLY A 1 145 ? -15.856 2.637 4.434 1.00 90.62 145 GLY A N 1
ATOM 1078 C CA . GLY A 1 145 ? -15.333 3.743 5.240 1.00 90.62 145 GLY A CA 1
ATOM 1079 C C . GLY A 1 145 ? -14.639 3.273 6.523 1.00 90.62 145 GLY A C 1
ATOM 1080 O O . GLY A 1 145 ? -13.543 3.738 6.836 1.00 90.62 145 GLY A O 1
ATOM 1081 N N . LYS A 1 146 ? -15.226 2.298 7.233 1.00 92.38 146 LYS A N 1
ATOM 1082 C CA . LYS A 1 146 ? -14.620 1.716 8.444 1.00 92.38 146 LYS A CA 1
ATOM 1083 C C . LYS A 1 146 ? -13.435 0.812 8.097 1.00 92.38 146 LYS A C 1
ATOM 1085 O O . LYS A 1 146 ? -12.436 0.798 8.814 1.00 92.38 146 LYS A O 1
ATOM 1090 N N . LEU A 1 147 ? -13.528 0.089 6.982 1.00 95.44 147 LEU A N 1
ATOM 1091 C CA . LEU A 1 147 ? -12.488 -0.834 6.527 1.00 95.44 147 LEU A CA 1
ATOM 1092 C C . LEU A 1 147 ? -11.218 -0.116 6.060 1.00 95.44 147 LEU A C 1
ATOM 1094 O O . LEU A 1 147 ? -10.122 -0.593 6.333 1.00 95.44 147 LEU A O 1
ATOM 1098 N N . ARG A 1 148 ? -11.335 1.067 5.445 1.00 95.25 148 ARG A N 1
ATOM 1099 C CA . ARG A 1 148 ? -10.182 1.907 5.065 1.00 95.25 148 ARG A CA 1
ATOM 1100 C C . ARG A 1 148 ? -9.326 2.310 6.264 1.00 95.25 148 ARG A C 1
ATOM 1102 O O . ARG A 1 148 ? -8.102 2.279 6.170 1.00 95.25 148 ARG A O 1
ATOM 1109 N N . GLY A 1 149 ? -9.961 2.655 7.387 1.00 95.56 149 GLY A N 1
ATOM 1110 C CA . GLY A 1 149 ? -9.258 2.968 8.634 1.00 95.56 149 GLY A CA 1
ATOM 1111 C C . GLY A 1 149 ? -8.501 1.760 9.193 1.00 95.56 149 GLY A C 1
ATOM 1112 O O . GLY A 1 149 ? -7.341 1.888 9.582 1.00 95.56 149 GLY A O 1
ATOM 1113 N N . LEU A 1 150 ? -9.126 0.577 9.161 1.00 95.06 150 LEU A N 1
ATOM 1114 C CA . LEU A 1 150 ? -8.487 -0.679 9.571 1.00 95.06 150 LEU A CA 1
ATOM 1115 C C . LEU A 1 150 ? -7.313 -1.057 8.659 1.00 95.06 150 LEU A C 1
ATOM 1117 O O . LEU A 1 150 ? -6.240 -1.370 9.165 1.00 95.06 150 LEU A O 1
ATOM 1121 N N . LEU A 1 151 ? -7.471 -0.946 7.337 1.00 95.69 151 LEU A N 1
ATOM 1122 C CA . LEU A 1 151 ? -6.381 -1.171 6.382 1.00 95.69 151 LEU A CA 1
ATOM 1123 C C . LEU A 1 151 ? -5.196 -0.236 6.641 1.00 95.69 151 LEU A C 1
ATOM 1125 O O . LEU A 1 151 ? -4.051 -0.675 6.617 1.00 95.69 151 LEU A O 1
ATOM 1129 N N . GLY A 1 152 ? -5.461 1.047 6.909 1.00 95.44 152 GLY A N 1
ATOM 1130 C CA . GLY A 1 152 ? -4.415 2.013 7.244 1.00 95.44 152 GLY A CA 1
ATOM 1131 C C . GLY A 1 152 ? -3.656 1.642 8.520 1.00 95.44 152 GLY A C 1
ATOM 1132 O O . GLY A 1 152 ? -2.432 1.752 8.558 1.00 95.44 152 GLY A O 1
ATOM 1133 N N . LYS A 1 153 ? -4.365 1.148 9.544 1.00 95.50 153 LYS A N 1
ATOM 1134 C CA . LYS A 1 153 ? -3.748 0.619 10.770 1.00 95.50 153 LYS A CA 1
ATOM 1135 C C . LYS A 1 153 ? -2.867 -0.598 10.466 1.00 95.50 153 LYS A C 1
ATOM 1137 O O . LYS A 1 153 ? -1.718 -0.622 10.886 1.00 95.50 153 LYS A O 1
ATOM 1142 N N . TRP A 1 154 ? -3.367 -1.567 9.703 1.00 95.69 154 TRP A N 1
ATOM 1143 C CA . TRP A 1 154 ? -2.609 -2.774 9.357 1.00 95.69 154 TRP A CA 1
ATOM 1144 C C . TRP A 1 154 ? -1.382 -2.493 8.498 1.00 95.69 154 TRP A C 1
ATOM 1146 O O . TRP A 1 154 ? -0.346 -3.107 8.720 1.00 95.69 154 TRP A O 1
ATOM 1156 N N . LEU A 1 155 ? -1.463 -1.542 7.566 1.00 95.19 155 LEU A N 1
ATOM 1157 C CA . LEU A 1 155 ? -0.296 -1.076 6.816 1.00 95.19 155 LEU A CA 1
ATOM 1158 C C . LEU A 1 155 ? 0.759 -0.480 7.746 1.00 95.19 155 LEU A C 1
ATOM 1160 O O . LEU A 1 155 ? 1.932 -0.811 7.619 1.00 95.19 155 LEU A O 1
ATOM 1164 N N . LYS A 1 156 ? 0.348 0.332 8.726 1.00 93.88 156 LYS A N 1
ATOM 1165 C CA . LYS A 1 156 ? 1.270 0.886 9.723 1.00 93.88 156 LYS A CA 1
ATOM 1166 C C . LYS A 1 156 ? 1.940 -0.216 10.552 1.00 93.88 156 LYS A C 1
ATOM 1168 O O . LYS A 1 156 ? 3.151 -0.177 10.739 1.00 93.88 156 LYS A O 1
ATOM 1173 N N . ASP A 1 157 ? 1.171 -1.207 10.998 1.00 89.94 157 ASP A N 1
ATOM 1174 C CA . ASP A 1 157 ? 1.686 -2.354 11.761 1.00 89.94 157 ASP A CA 1
ATOM 1175 C C . ASP A 1 157 ? 2.598 -3.261 10.906 1.00 89.94 157 ASP A C 1
ATOM 1177 O O . ASP A 1 157 ? 3.495 -3.921 11.430 1.00 89.94 157 ASP A O 1
ATOM 1181 N N . ALA A 1 158 ? 2.398 -3.275 9.585 1.00 91.81 158 ALA A N 1
ATOM 1182 C CA . ALA A 1 158 ? 3.178 -4.040 8.614 1.00 91.81 158 ALA A CA 1
ATOM 1183 C C . ALA A 1 158 ? 4.307 -3.234 7.939 1.00 91.81 158 ALA A C 1
ATOM 1185 O O . ALA A 1 158 ? 4.876 -3.715 6.962 1.00 91.81 158 ALA A O 1
ATOM 1186 N N . ASN A 1 159 ? 4.649 -2.041 8.444 1.00 90.81 159 ASN A N 1
ATOM 1187 C CA . ASN A 1 159 ? 5.684 -1.163 7.881 1.00 90.81 159 ASN A CA 1
ATOM 1188 C C . ASN A 1 159 ? 5.456 -0.809 6.392 1.00 90.81 159 ASN A C 1
ATOM 1190 O O . ASN A 1 159 ? 6.363 -0.906 5.569 1.00 90.81 159 ASN A O 1
ATOM 1194 N N . ASP A 1 160 ? 4.219 -0.438 6.053 1.00 91.94 160 ASP A N 1
ATOM 1195 C CA . ASP A 1 160 ? 3.735 -0.097 4.706 1.00 91.94 160 ASP A CA 1
ATOM 1196 C C . ASP A 1 160 ? 3.831 -1.231 3.659 1.00 91.94 160 ASP A C 1
ATOM 1198 O O . ASP A 1 160 ? 3.669 -0.996 2.458 1.00 91.94 160 ASP A O 1
ATOM 1202 N N . ASP A 1 161 ? 3.997 -2.484 4.092 1.00 93.44 161 ASP A N 1
ATOM 1203 C CA . ASP A 1 161 ? 3.985 -3.654 3.207 1.00 93.44 161 ASP A CA 1
ATOM 1204 C C . ASP A 1 161 ? 2.553 -4.042 2.788 1.00 93.44 161 ASP A C 1
ATOM 1206 O O . ASP A 1 161 ? 1.865 -4.857 3.416 1.00 93.44 161 ASP A O 1
ATOM 1210 N N . ALA A 1 162 ? 2.086 -3.434 1.696 1.00 94.62 162 ALA A N 1
ATOM 1211 C CA . ALA A 1 162 ? 0.752 -3.672 1.149 1.00 94.62 162 ALA A CA 1
ATOM 1212 C C . ALA A 1 162 ? 0.567 -5.081 0.566 1.00 94.62 162 ALA A C 1
ATOM 1214 O O . ALA A 1 162 ? -0.531 -5.635 0.659 1.00 94.62 162 ALA A O 1
ATOM 1215 N N . VAL A 1 163 ? 1.629 -5.678 0.012 1.00 94.62 163 VAL A N 1
ATOM 1216 C CA . VAL A 1 163 ? 1.589 -7.036 -0.555 1.00 94.62 163 VAL A CA 1
ATOM 1217 C C . VAL A 1 163 ? 1.308 -8.042 0.553 1.00 94.62 163 VAL A C 1
ATOM 1219 O O . VAL A 1 163 ? 0.451 -8.918 0.415 1.00 94.62 163 VAL A O 1
ATOM 1222 N N . ARG A 1 164 ? 1.990 -7.888 1.689 1.00 94.25 164 ARG A N 1
ATOM 1223 C CA . ARG A 1 164 ? 1.800 -8.749 2.855 1.00 94.25 164 ARG A CA 1
ATOM 1224 C C . ARG A 1 164 ? 0.389 -8.660 3.415 1.00 94.25 164 ARG A C 1
ATOM 1226 O O . ARG A 1 164 ? -0.228 -9.696 3.658 1.00 94.25 164 ARG A O 1
ATOM 1233 N N . VAL A 1 165 ? -0.138 -7.450 3.597 1.00 95.69 165 VAL A N 1
ATOM 1234 C CA . VAL A 1 165 ? -1.511 -7.266 4.093 1.00 95.69 165 VAL A CA 1
ATOM 1235 C C . VAL A 1 165 ? -2.521 -7.888 3.127 1.00 95.69 165 VAL A C 1
ATOM 1237 O O . VAL A 1 165 ? -3.423 -8.599 3.570 1.00 95.69 165 VAL A O 1
ATOM 1240 N N . LEU A 1 166 ? -2.347 -7.690 1.816 1.00 95.50 166 LEU A N 1
ATOM 1241 C CA . LEU A 1 166 ? -3.226 -8.275 0.803 1.00 95.50 166 LEU A CA 1
ATOM 1242 C C . LEU A 1 166 ? -3.220 -9.807 0.873 1.00 95.50 166 LEU A C 1
ATOM 1244 O O . LEU A 1 166 ? -4.285 -10.417 0.933 1.00 95.50 166 LEU A O 1
ATOM 1248 N N . ARG A 1 167 ? -2.037 -10.424 0.957 1.00 95.31 167 ARG A N 1
ATOM 1249 C CA . ARG A 1 167 ? -1.897 -11.881 1.060 1.00 95.31 167 ARG A CA 1
ATOM 1250 C C . ARG A 1 167 ? -2.622 -12.452 2.281 1.00 95.31 167 ARG A C 1
ATOM 1252 O O . ARG A 1 167 ? -3.323 -13.450 2.156 1.00 95.31 167 ARG A O 1
ATOM 1259 N N . VAL A 1 168 ? -2.505 -11.805 3.442 1.00 95.69 168 VAL A N 1
ATOM 1260 C CA . VAL A 1 168 ? -3.186 -12.253 4.670 1.00 95.69 168 VAL A CA 1
ATOM 1261 C C . VAL A 1 168 ? -4.709 -12.121 4.549 1.00 95.69 168 VAL A C 1
ATOM 1263 O O . VAL A 1 168 ? -5.436 -13.002 5.005 1.00 95.69 168 VAL A O 1
ATOM 1266 N N . ILE A 1 169 ? -5.211 -11.063 3.905 1.00 95.62 169 ILE A N 1
ATOM 1267 C CA . ILE A 1 169 ? -6.651 -10.909 3.634 1.00 95.62 169 ILE A CA 1
ATOM 1268 C C . ILE A 1 169 ? -7.151 -12.033 2.716 1.00 95.62 169 ILE A C 1
ATOM 1270 O O . ILE A 1 169 ? -8.214 -12.605 2.956 1.00 95.62 169 ILE A O 1
ATOM 1274 N N . GLU A 1 170 ? -6.387 -12.383 1.683 1.00 95.38 170 GLU A N 1
ATOM 1275 C CA . GLU A 1 170 ? -6.731 -13.501 0.804 1.00 95.38 170 GLU A CA 1
ATOM 1276 C C . GLU A 1 170 ? -6.701 -14.846 1.526 1.00 95.38 170 GLU A C 1
ATOM 1278 O O . GLU A 1 170 ? -7.583 -15.672 1.302 1.00 95.38 170 GLU A O 1
ATOM 1283 N N . ASP A 1 171 ? -5.718 -15.065 2.401 1.00 94.50 171 ASP A N 1
ATOM 1284 C CA . ASP A 1 171 ? -5.637 -16.269 3.226 1.00 94.50 171 ASP A CA 1
ATOM 1285 C C . ASP A 1 171 ? -6.864 -16.376 4.151 1.00 94.50 171 ASP A C 1
ATOM 1287 O O . ASP A 1 171 ? -7.460 -17.448 4.264 1.00 94.50 171 ASP A O 1
ATOM 1291 N N . ALA A 1 172 ? -7.311 -15.262 4.745 1.00 94.75 172 ALA A N 1
ATOM 1292 C CA . ALA A 1 172 ? -8.538 -15.220 5.543 1.00 94.75 172 ALA A CA 1
ATOM 1293 C C . ALA A 1 172 ? -9.777 -15.587 4.709 1.00 94.75 172 ALA A C 1
ATOM 1295 O O . ALA A 1 172 ? -10.644 -16.334 5.169 1.00 94.75 172 ALA A O 1
ATOM 1296 N N . GLY A 1 173 ? -9.842 -15.099 3.465 1.00 92.88 173 GLY A N 1
ATOM 1297 C CA . GLY A 1 173 ? -10.919 -15.420 2.532 1.00 92.88 173 GLY A CA 1
ATOM 1298 C C . GLY A 1 173 ? -10.929 -16.885 2.103 1.00 92.88 173 GLY A C 1
ATOM 1299 O O . GLY A 1 173 ? -11.983 -17.522 2.114 1.00 92.88 173 GLY A O 1
ATOM 1300 N N . ARG A 1 174 ? -9.754 -17.449 1.798 1.00 93.12 174 ARG A N 1
ATOM 1301 C CA . ARG A 1 174 ? -9.593 -18.871 1.453 1.00 93.12 174 ARG A CA 1
ATOM 1302 C C . ARG A 1 174 ? -9.994 -19.787 2.611 1.00 93.12 174 ARG A C 1
ATOM 1304 O O . ARG A 1 174 ? -10.640 -20.802 2.377 1.00 93.12 174 ARG A O 1
ATOM 1311 N N . ASN A 1 175 ? -9.687 -19.390 3.845 1.00 93.06 175 ASN A N 1
ATOM 1312 C CA . ASN A 1 175 ? -10.010 -20.159 5.049 1.00 93.06 175 ASN A CA 1
ATOM 1313 C C . ASN A 1 175 ? -11.436 -19.931 5.583 1.00 93.06 175 ASN A C 1
ATOM 1315 O O . ASN A 1 175 ? -11.811 -20.578 6.556 1.00 93.06 175 ASN A O 1
ATOM 1319 N N . ARG A 1 176 ? -12.225 -19.026 4.977 1.00 88.69 176 ARG A N 1
ATOM 1320 C CA . ARG A 1 176 ? -13.591 -18.663 5.412 1.00 88.69 176 ARG A CA 1
ATOM 1321 C C . ARG A 1 176 ? -13.695 -18.428 6.924 1.00 88.69 176 ARG A C 1
ATOM 1323 O O . ARG A 1 176 ? -14.565 -18.974 7.598 1.00 88.69 176 ARG A O 1
ATOM 1330 N N . VAL A 1 177 ? -12.772 -17.635 7.462 1.00 92.06 177 VAL A N 1
ATOM 1331 C CA . VAL A 1 177 ? -12.707 -17.371 8.903 1.00 92.06 177 VAL A CA 1
ATOM 1332 C C . VAL A 1 177 ? -13.976 -16.649 9.365 1.00 92.06 177 VAL A C 1
ATOM 1334 O O . VAL A 1 177 ? -14.358 -15.651 8.758 1.00 92.06 177 VAL A O 1
ATOM 1337 N N . ALA A 1 178 ? -14.596 -17.128 10.451 1.00 84.88 178 ALA A N 1
ATOM 1338 C CA . ALA A 1 178 ? -15.806 -16.525 11.018 1.00 84.88 178 ALA A CA 1
ATOM 1339 C C . ALA A 1 178 ? -15.589 -15.052 11.415 1.00 84.88 178 ALA A C 1
ATOM 1341 O O . ALA A 1 178 ? -16.375 -14.189 11.041 1.00 84.88 178 ALA A O 1
ATOM 1342 N N . ASP A 1 179 ? -14.471 -14.762 12.089 1.00 91.81 179 ASP A N 1
ATOM 1343 C CA . ASP A 1 179 ? -14.059 -13.407 12.460 1.00 91.81 179 ASP A CA 1
ATOM 1344 C C . ASP A 1 179 ? -12.758 -13.004 11.755 1.00 91.81 179 ASP A C 1
ATOM 1346 O O . ASP A 1 179 ? -11.650 -13.170 12.272 1.00 91.81 179 ASP A O 1
ATOM 1350 N N . ALA A 1 180 ? -12.886 -12.430 10.557 1.00 92.94 180 ALA A N 1
ATOM 1351 C CA . ALA A 1 180 ? -11.729 -12.083 9.730 1.00 92.94 180 ALA A CA 1
ATOM 1352 C C . ALA A 1 180 ? -10.797 -11.037 10.377 1.00 92.94 180 ALA A C 1
ATOM 1354 O O . ALA A 1 180 ? -9.580 -11.153 10.279 1.00 92.94 180 ALA A O 1
ATOM 1355 N N . VAL A 1 181 ? -11.335 -10.020 11.064 1.00 94.38 181 VAL A N 1
ATOM 1356 C CA . VAL A 1 181 ? -10.539 -8.905 11.626 1.00 94.38 181 VAL A CA 1
ATOM 1357 C C . VAL A 1 181 ? -9.507 -9.364 12.670 1.00 94.38 181 VAL A C 1
ATOM 1359 O O . VAL A 1 181 ? -8.319 -9.122 12.448 1.00 94.38 181 VAL A O 1
ATOM 1362 N N . PRO A 1 182 ? -9.895 -10.012 13.790 1.00 95.12 182 PRO A N 1
ATOM 1363 C CA . PRO A 1 182 ? -8.928 -10.458 14.795 1.00 95.12 182 PRO A CA 1
ATOM 1364 C C . PRO A 1 182 ? -7.964 -11.520 14.251 1.00 95.12 182 PRO A C 1
ATOM 1366 O O . PRO A 1 182 ? -6.802 -11.552 14.651 1.00 95.12 182 PRO A O 1
ATOM 1369 N N . TRP A 1 183 ? -8.408 -12.347 13.301 1.00 95.31 183 TRP A N 1
ATOM 1370 C CA . TRP A 1 183 ? -7.551 -13.337 12.651 1.00 95.31 183 TRP A CA 1
ATOM 1371 C C . TRP A 1 183 ? -6.446 -12.687 11.809 1.00 95.31 183 TRP A C 1
ATOM 1373 O O . TRP A 1 183 ? -5.277 -13.047 11.944 1.00 95.31 183 TRP A O 1
ATOM 1383 N N . ILE A 1 184 ? -6.789 -11.677 11.000 1.00 94.31 184 ILE A N 1
ATOM 1384 C CA . ILE A 1 184 ? -5.820 -10.911 10.201 1.00 94.31 184 ILE A CA 1
ATOM 1385 C C . ILE A 1 184 ? -4.837 -10.174 11.119 1.00 94.31 184 ILE A C 1
ATOM 1387 O O . ILE A 1 184 ? -3.628 -10.215 10.888 1.00 94.31 184 ILE A O 1
ATOM 1391 N N . GLU A 1 185 ? -5.326 -9.545 12.194 1.00 94.75 185 GLU A N 1
ATOM 1392 C CA . GLU A 1 185 ? -4.462 -8.879 13.177 1.00 94.75 185 GLU A CA 1
ATOM 1393 C C . GLU A 1 185 ? -3.467 -9.850 13.827 1.00 94.75 185 GLU A C 1
ATOM 1395 O O . GLU A 1 185 ? -2.288 -9.520 13.979 1.00 94.75 185 GLU A O 1
ATOM 1400 N N . ALA A 1 186 ? -3.916 -11.053 14.190 1.00 93.25 186 ALA A N 1
ATOM 1401 C CA . ALA A 1 186 ? -3.050 -12.085 14.745 1.00 93.25 186 ALA A CA 1
ATOM 1402 C C . ALA A 1 186 ? -2.006 -12.563 13.724 1.00 93.25 186 ALA A C 1
ATOM 1404 O O . ALA A 1 186 ? -0.825 -12.655 14.062 1.00 93.25 186 ALA A O 1
ATOM 1405 N N . ALA A 1 187 ? -2.408 -12.805 12.475 1.00 92.75 187 ALA A N 1
ATOM 1406 C CA . ALA A 1 187 ? -1.516 -13.264 11.412 1.00 92.75 187 ALA A CA 1
ATOM 1407 C C . ALA A 1 187 ? -0.414 -12.239 11.084 1.00 92.75 187 ALA A C 1
ATOM 1409 O O . ALA A 1 187 ? 0.761 -12.597 10.958 1.00 92.75 187 ALA A O 1
ATOM 1410 N N . LEU A 1 188 ? -0.763 -10.949 11.020 1.00 92.88 188 LEU A N 1
ATOM 1411 C CA . LEU A 1 188 ? 0.210 -9.875 10.807 1.00 92.88 188 LEU A CA 1
ATOM 1412 C C . LEU A 1 188 ? 1.199 -9.762 11.977 1.00 92.88 188 LEU A C 1
ATOM 1414 O O . LEU A 1 188 ? 2.402 -9.621 11.750 1.00 92.88 188 LEU A O 1
ATOM 1418 N N . LYS A 1 189 ? 0.732 -9.905 13.223 1.00 88.69 189 LYS A N 1
ATOM 1419 C CA . LYS A 1 189 ? 1.598 -9.876 14.415 1.00 88.69 189 LYS A CA 1
ATOM 1420 C C . LYS A 1 189 ? 2.518 -11.093 14.520 1.00 88.69 189 LYS A C 1
ATOM 1422 O O . LYS A 1 189 ? 3.701 -10.928 14.806 1.00 88.69 189 LYS A O 1
ATOM 1427 N N . GLN A 1 190 ? 2.012 -12.302 14.274 1.00 82.56 190 GLN A N 1
ATOM 1428 C CA . GLN A 1 190 ? 2.794 -13.544 14.380 1.00 82.56 190 GLN A CA 1
ATOM 1429 C C . GLN A 1 190 ? 3.968 -13.584 13.401 1.00 82.56 190 GLN A C 1
ATOM 1431 O O . GLN A 1 190 ? 5.038 -14.068 13.749 1.00 82.56 190 GLN A O 1
ATOM 1436 N N . GLN A 1 191 ? 3.792 -13.043 12.196 1.00 68.19 191 GLN A N 1
ATOM 1437 C CA . GLN A 1 191 ? 4.862 -12.976 11.200 1.00 68.19 191 GLN A CA 1
ATOM 1438 C C . GLN A 1 191 ? 5.853 -11.822 11.432 1.00 68.19 191 GLN A C 1
ATOM 1440 O O . GLN A 1 191 ? 6.938 -11.841 10.861 1.00 68.19 191 GLN A O 1
ATOM 1445 N N . ALA A 1 192 ? 5.490 -10.808 12.229 1.00 67.56 192 ALA A N 1
ATOM 1446 C CA . ALA A 1 192 ? 6.407 -9.732 12.620 1.00 67.56 192 ALA A CA 1
ATOM 1447 C C . ALA A 1 192 ? 7.336 -10.153 13.771 1.00 67.56 192 ALA A C 1
ATOM 1449 O O . ALA A 1 192 ? 8.413 -9.585 13.935 1.00 67.56 192 ALA A O 1
ATOM 1450 N N . GLN A 1 193 ? 6.933 -11.153 14.558 1.00 60.69 193 GLN A N 1
ATOM 1451 C CA . GLN A 1 193 ? 7.804 -11.757 15.556 1.00 60.69 193 GLN A CA 1
ATOM 1452 C C . GLN A 1 193 ? 8.853 -12.620 14.838 1.00 60.69 193 GLN A C 1
ATOM 1454 O O . GLN A 1 193 ? 8.479 -13.471 14.023 1.00 60.69 193 GLN A O 1
ATOM 1459 N N . PRO A 1 194 ? 10.160 -12.446 15.114 1.00 55.47 194 PRO A N 1
ATOM 1460 C CA . PRO A 1 194 ? 11.156 -13.386 14.623 1.00 55.47 194 PRO A CA 1
ATOM 1461 C C . PRO A 1 194 ? 10.751 -14.774 15.121 1.00 55.47 194 PRO A C 1
ATOM 1463 O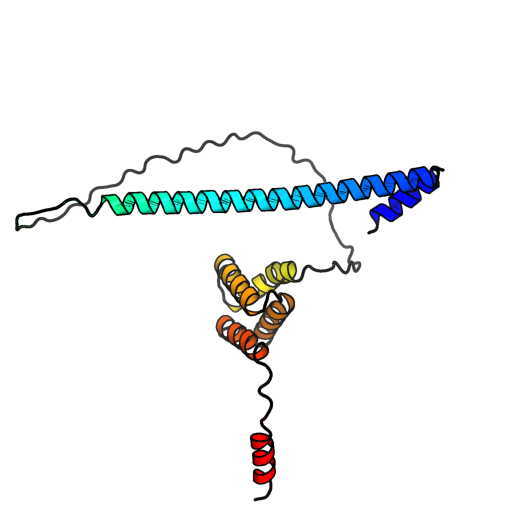 O . PRO A 1 194 ? 10.438 -14.922 16.305 1.00 55.47 194 PRO A O 1
ATOM 1466 N N . LYS A 1 195 ? 10.695 -15.769 14.217 1.00 54.28 195 LYS A N 1
ATOM 1467 C CA . LYS A 1 195 ? 10.401 -17.170 14.567 1.00 54.28 195 LYS A CA 1
ATOM 1468 C C . LYS A 1 195 ? 11.161 -17.479 15.847 1.00 54.28 195 LYS A C 1
ATOM 1470 O O . LYS A 1 195 ? 12.389 -17.421 15.822 1.00 54.28 195 LYS A O 1
ATOM 1475 N N . ARG A 1 196 ? 10.432 -17.724 16.942 1.00 55.34 196 ARG A N 1
ATOM 1476 C CA . ARG A 1 196 ? 10.991 -18.095 18.243 1.00 55.34 196 ARG A CA 1
ATOM 1477 C C . ARG A 1 196 ? 11.932 -19.256 17.956 1.00 55.34 196 ARG A C 1
ATOM 1479 O O . ARG A 1 196 ? 11.464 -20.345 17.633 1.00 55.34 196 ARG A O 1
ATOM 1486 N N . GLN A 1 197 ? 13.231 -18.975 17.892 1.00 58.72 197 GLN A N 1
ATOM 1487 C CA . GLN A 1 197 ? 14.211 -20.002 17.592 1.00 58.72 197 GLN A CA 1
ATOM 1488 C C . GLN A 1 197 ? 14.075 -20.989 18.740 1.00 58.72 197 GLN A C 1
ATOM 1490 O O . GLN A 1 197 ? 14.206 -20.579 19.894 1.00 58.72 197 GLN A O 1
ATOM 1495 N N . GLU A 1 198 ? 13.695 -22.230 18.422 1.00 60.84 198 GLU A N 1
ATOM 1496 C CA . GLU A 1 198 ? 13.654 -23.322 19.391 1.00 60.84 198 GLU A CA 1
ATOM 1497 C C . GLU A 1 198 ? 14.970 -23.255 20.150 1.00 60.84 198 GLU A C 1
ATOM 1499 O O . GLU A 1 198 ? 16.053 -23.394 19.570 1.00 60.84 198 GLU A O 1
ATOM 1504 N N . THR A 1 199 ? 14.879 -22.917 21.432 1.00 69.81 199 THR A N 1
ATOM 1505 C CA . THR A 1 199 ? 16.079 -22.761 22.237 1.00 69.81 199 THR A CA 1
ATOM 1506 C C . THR A 1 199 ? 16.803 -24.103 22.238 1.00 69.81 199 THR A C 1
ATOM 1508 O O . THR A 1 199 ? 16.169 -25.161 22.221 1.00 69.81 199 THR A O 1
ATOM 1511 N N . HIS A 1 200 ? 18.136 -24.097 22.250 1.00 62.25 200 HIS A N 1
ATOM 1512 C CA . HIS A 1 200 ? 18.921 -25.336 22.312 1.00 62.25 200 HIS A CA 1
ATOM 1513 C C . HIS A 1 200 ? 18.442 -26.255 23.463 1.00 62.25 200 HIS A C 1
ATOM 1515 O O . HIS A 1 200 ? 18.459 -27.478 23.339 1.00 62.25 200 HIS A O 1
ATOM 1521 N N . SER A 1 201 ? 17.909 -25.667 24.542 1.00 70.44 201 SER A N 1
ATOM 1522 C CA . SER A 1 201 ? 17.238 -26.359 25.647 1.00 70.44 201 SER A CA 1
ATOM 1523 C C . SER A 1 201 ? 15.906 -27.036 25.288 1.00 70.44 201 SER A C 1
ATOM 1525 O O . SER A 1 201 ? 15.648 -28.133 25.776 1.00 70.44 201 SER A O 1
ATOM 1527 N N . GLU A 1 202 ? 15.060 -26.441 24.443 1.00 72.38 202 GLU A N 1
ATOM 1528 C CA . GLU A 1 202 ? 13.831 -27.085 23.942 1.00 72.38 202 GLU A CA 1
ATOM 1529 C C . GLU A 1 202 ? 14.144 -28.224 22.972 1.00 72.38 202 GLU A C 1
ATOM 1531 O O . GLU A 1 202 ? 13.561 -29.305 23.084 1.00 72.38 202 GLU A O 1
ATOM 1536 N N . ARG A 1 203 ? 15.135 -28.034 22.092 1.00 70.88 203 ARG A N 1
ATOM 1537 C CA . ARG A 1 203 ? 15.598 -29.092 21.185 1.00 70.88 203 ARG A CA 1
ATOM 1538 C C . ARG A 1 203 ? 16.190 -30.281 21.954 1.00 70.88 203 ARG A C 1
ATOM 1540 O O . ARG A 1 203 ? 15.907 -31.426 21.610 1.00 70.88 203 ARG A O 1
ATOM 1547 N N . ALA A 1 204 ? 16.940 -30.024 23.030 1.00 72.62 204 ALA A N 1
ATOM 1548 C CA . ALA A 1 204 ? 17.482 -31.065 23.907 1.00 72.62 204 ALA A CA 1
ATOM 1549 C C . ALA A 1 204 ? 16.389 -31.830 24.681 1.00 72.62 204 ALA A C 1
ATOM 1551 O O . ALA A 1 204 ? 16.453 -33.054 24.787 1.00 72.62 204 ALA A O 1
ATOM 1552 N N . ARG A 1 205 ? 15.342 -31.146 25.172 1.00 73.88 205 ARG A N 1
ATOM 1553 C CA . ARG A 1 205 ? 14.209 -31.802 25.859 1.00 73.88 205 ARG A CA 1
ATOM 1554 C C . ARG A 1 205 ? 13.414 -32.723 24.938 1.00 73.88 205 ARG A C 1
ATOM 1556 O O . ARG A 1 205 ? 13.001 -33.796 25.364 1.00 73.88 205 ARG A O 1
ATOM 1563 N N . ARG A 1 206 ? 13.232 -32.332 23.675 1.00 73.81 206 ARG A N 1
ATOM 1564 C CA . ARG A 1 206 ? 12.504 -33.140 22.691 1.00 73.81 206 ARG A CA 1
ATOM 1565 C C . ARG A 1 206 ? 13.233 -34.447 22.349 1.00 73.81 206 ARG A C 1
ATOM 1567 O O . ARG A 1 206 ? 12.582 -35.473 22.175 1.00 73.81 206 ARG A O 1
ATOM 1574 N N . LEU A 1 207 ? 14.566 -34.429 22.299 1.00 71.38 207 LEU A N 1
ATOM 1575 C CA . LEU A 1 207 ? 15.368 -35.629 22.027 1.00 71.38 207 LEU A CA 1
ATOM 1576 C C . LEU A 1 207 ? 15.393 -36.610 23.213 1.00 71.38 207 LEU A C 1
ATOM 1578 O O . LEU A 1 207 ? 15.333 -37.815 22.991 1.00 71.38 207 LEU A O 1
ATOM 1582 N N . ASN A 1 208 ? 15.383 -36.117 24.457 1.00 64.62 208 ASN A N 1
ATOM 1583 C CA . ASN A 1 208 ? 15.349 -36.981 25.647 1.00 64.62 208 ASN A CA 1
ATOM 1584 C C . ASN A 1 208 ? 13.967 -37.595 25.942 1.00 64.62 208 ASN A C 1
ATOM 1586 O O . ASN A 1 208 ? 13.894 -38.601 26.635 1.00 64.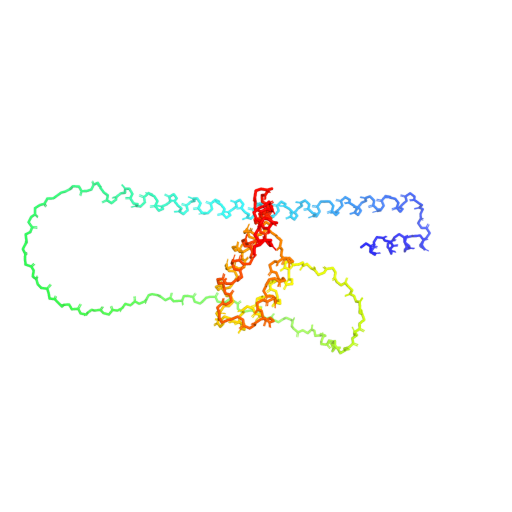62 208 ASN A O 1
ATOM 1590 N N . ALA A 1 209 ? 12.877 -37.025 25.420 1.00 64.12 209 ALA A N 1
ATOM 1591 C CA . ALA A 1 209 ? 11.518 -37.536 25.635 1.00 64.12 209 ALA A CA 1
ATOM 1592 C C . ALA A 1 209 ? 11.106 -38.668 24.670 1.00 64.12 209 ALA A C 1
ATOM 1594 O O . ALA A 1 209 ? 10.005 -39.190 24.788 1.00 64.12 209 ALA A O 1
ATOM 1595 N N . THR A 1 210 ? 11.959 -39.030 23.703 1.00 67.12 210 THR A N 1
ATOM 1596 C CA . THR A 1 210 ? 11.638 -40.032 22.663 1.00 67.12 210 THR A CA 1
ATOM 1597 C C . THR A 1 210 ? 12.175 -41.440 22.996 1.00 67.12 210 THR A C 1
ATOM 1599 O O . THR A 1 210 ? 11.988 -42.362 22.213 1.00 67.12 210 THR A O 1
ATOM 1602 N N . TRP A 1 211 ? 12.822 -41.634 24.153 1.00 59.69 211 TRP A N 1
ATOM 1603 C CA . TRP A 1 211 ? 13.440 -42.911 24.555 1.00 59.69 211 TRP A CA 1
ATOM 1604 C C . TRP A 1 211 ? 13.032 -43.378 25.965 1.00 59.69 211 TRP A C 1
ATOM 1606 O O . TRP A 1 211 ? 13.885 -43.759 26.765 1.00 59.69 211 TRP A O 1
ATOM 1616 N N . ILE A 1 212 ? 11.734 -43.338 26.275 1.00 53.62 212 ILE A N 1
ATOM 1617 C CA . ILE A 1 212 ? 11.121 -44.049 27.413 1.00 53.62 212 ILE A CA 1
ATOM 1618 C C . ILE A 1 212 ? 9.887 -44.770 26.880 1.00 53.62 212 ILE A C 1
ATOM 1620 O O . ILE A 1 212 ? 9.728 -45.963 27.208 1.00 53.62 212 ILE A O 1
#

Foldseek 3Di:
DVVLVVVLVVCVVVVHDPVRNVVVVVVVVVVVVVVVVVVVVVVVVVVVVVVVVVVVVVVVVVVVVVVPPPDDDDDDDDDDDDDDDDDDDDDDDDDDDDDDDDDDDDDPDPPDDDPDDPPPVPPLQNCCLPVVLVLVCVLPVDDSVVVVVLLVVLCVLLVNPSNVLSVLSVVCSVVSDNDSSVSSVVVSVVVVDDDPPCPPVNVVVVVVVPPD

Organism: NCBI:txid864069

pLDDT: mean 76.28, std 19.31, range [38.66, 95.69]

Radius of gyration: 31.79 Å; chains: 1; bounding box: 66×78×87 Å